Protein AF-A0A8J5I5X1-F1 (afdb_monomer)

Nearest PDB structures (foldseek):
  7xi6-assembly1_A  TM=5.130E-01  e=5.894E+00  Saccharolobus solfataricus
  8ieq-assembly1_A  TM=1.923E-01  e=4.967E+00  Homo sapiens
  6v92-assembly1_L  TM=2.227E-01  e=7.406E+00  Saccharomyces cerevisiae S288C

Foldseek 3Di:
DQWDDPDPQWIAGPPPRDIDHDDDDPCDVVVCCVVPPPCSVVVVVVCVVDPVPPPPPDDLLNVLLVVLLCVCVVVVHDLCLLVDPVSVVPDPGDRDDSVRSVVVVVVVVVVVVVVVVVVDDPDWAWDWDWDDDPNDIDIDIDTHDDPPPPDDDDDDDDDDPDNPPPVCPQLVLLVVVCVVCVVCVVVLVLLLVLLVLCQDPLNVVLQVVPDPDHQAHADSSGRCRSVVNVVSVVVVVVSDVVSDQVSCVVSVRHRDDD

Radius of gyration: 34.81 Å; Cα contacts (8 Å, |Δi|>4): 190; chains: 1; bounding box: 81×62×93 Å

Secondary structure (DSSP, 8-state):
--EEE-STTEEEETTT--EEE--S-TTHHHHHHHHH-TTHHHHHHHHHHS-TT------HHHHHHHHHHHHHHHTT--GGGGG-HHHHHH--S----HHHHHHHHHHHHHHHHHHHHTTS-SS-EEEEEEEEETTEEEEEEEEE--GGGGS--------------TTHHHHHHHHHHHHHTGGGHHHHHHHHHHHHHHTSHHHHHHHTTT-SPPP----TT-TTHHHHHHHHHHHHHHHHHHH-HHHHHHTT--PPP-

Structure (mmCIF, N/CA/C/O backbone):
data_AF-A0A8J5I5X1-F1
#
_entry.id   AF-A0A8J5I5X1-F1
#
loop_
_atom_site.group_PDB
_atom_site.id
_atom_site.type_symbol
_atom_site.label_atom_id
_atom_site.label_alt_id
_atom_site.label_comp_id
_atom_site.label_asym_id
_atom_site.label_entity_id
_atom_site.label_seq_id
_atom_site.pdbx_PDB_ins_code
_atom_site.Cartn_x
_atom_site.Cartn_y
_atom_site.Cartn_z
_atom_site.occupancy
_atom_site.B_iso_or_equiv
_atom_site.auth_seq_id
_atom_site.auth_comp_id
_atom_site.auth_asym_id
_atom_site.auth_atom_id
_atom_site.pdbx_PDB_model_num
ATOM 1 N N . MET A 1 1 ? -29.661 -3.336 43.670 1.00 58.28 1 MET A N 1
ATOM 2 C CA . MET A 1 1 ? -29.972 -1.963 43.206 1.00 58.28 1 MET A CA 1
ATOM 3 C C . MET A 1 1 ? -29.805 -1.023 44.390 1.00 58.28 1 MET A C 1
ATOM 5 O O . MET A 1 1 ? -30.273 -1.388 45.455 1.00 58.28 1 MET A O 1
ATOM 9 N N . LEU A 1 2 ? -29.123 0.118 44.221 1.00 71.19 2 LEU A N 1
ATOM 10 C CA . LEU A 1 2 ? -28.775 1.053 45.313 1.00 71.19 2 LEU A CA 1
ATOM 11 C C . LEU A 1 2 ? -29.918 2.009 45.715 1.00 71.19 2 LEU A C 1
ATOM 13 O O . LEU A 1 2 ? -29.834 2.690 46.735 1.00 71.19 2 LEU A O 1
ATOM 17 N N . PHE A 1 3 ? -30.985 2.062 44.916 1.00 74.06 3 PHE A N 1
ATOM 18 C CA . PHE A 1 3 ? -32.176 2.862 45.179 1.00 74.06 3 PHE A CA 1
ATOM 19 C C . PHE A 1 3 ? -33.440 2.041 44.955 1.00 74.06 3 PHE A C 1
ATOM 21 O O . PHE A 1 3 ? -33.499 1.212 44.045 1.00 74.06 3 PHE A O 1
ATOM 28 N N . THR A 1 4 ? -34.457 2.333 45.754 1.00 78.94 4 THR A N 1
ATOM 29 C CA . THR A 1 4 ? -35.829 1.852 45.593 1.00 78.94 4 THR A CA 1
ATOM 30 C C . THR A 1 4 ? -36.756 3.030 45.321 1.00 78.94 4 THR A C 1
ATOM 32 O O . THR A 1 4 ? -36.568 4.124 45.858 1.00 78.94 4 THR A O 1
ATOM 35 N N . ASP A 1 5 ? -37.738 2.822 44.445 1.00 78.69 5 ASP A N 1
ATOM 36 C CA . ASP A 1 5 ? -38.798 3.803 44.212 1.00 78.69 5 ASP A CA 1
ATOM 37 C C . ASP A 1 5 ? -39.776 3.759 45.392 1.00 78.69 5 ASP A C 1
ATOM 39 O O . ASP A 1 5 ? -40.365 2.717 45.681 1.00 78.69 5 ASP A O 1
ATOM 43 N N . ALA A 1 6 ? -39.906 4.885 46.091 1.00 76.56 6 ALA A N 1
ATOM 44 C CA . ALA A 1 6 ? -40.827 5.056 47.210 1.00 76.56 6 ALA A CA 1
ATOM 45 C C . ALA A 1 6 ? -42.176 5.658 46.763 1.00 76.56 6 ALA A C 1
ATOM 47 O O . ALA A 1 6 ? -43.042 5.920 47.598 1.00 76.56 6 ALA A O 1
ATOM 48 N N . GLY A 1 7 ? -42.367 5.875 45.456 1.00 74.50 7 GLY A N 1
ATOM 49 C CA . GLY A 1 7 ? -43.560 6.479 44.873 1.00 74.50 7 GLY A CA 1
ATOM 50 C C . GLY A 1 7 ? -43.502 8.009 44.829 1.00 74.50 7 GLY A C 1
ATOM 51 O O . GLY A 1 7 ? -42.643 8.654 45.429 1.00 74.50 7 GLY A O 1
ATOM 52 N N . ASN A 1 8 ? -44.423 8.621 44.075 1.00 76.31 8 ASN A N 1
ATOM 53 C CA . ASN A 1 8 ? -44.547 10.083 43.923 1.00 76.31 8 ASN A CA 1
ATOM 54 C C . ASN A 1 8 ? -43.261 10.798 43.451 1.00 76.31 8 ASN A C 1
ATOM 56 O O . ASN A 1 8 ? -43.039 11.973 43.754 1.00 76.31 8 ASN A O 1
ATOM 60 N N . GLY A 1 9 ? -42.406 10.093 42.700 1.00 72.94 9 GLY A N 1
ATOM 61 C CA . GLY A 1 9 ? -41.122 10.617 42.236 1.00 72.94 9 GLY A CA 1
ATOM 62 C C . GLY A 1 9 ? -40.089 10.774 43.354 1.00 72.94 9 GLY A C 1
ATOM 63 O O . GLY A 1 9 ? -39.226 11.642 43.248 1.00 72.94 9 GLY A O 1
ATOM 64 N N . ILE A 1 10 ? -40.180 9.988 44.428 1.00 77.00 10 ILE A N 1
ATOM 65 C CA . ILE A 1 10 ? -39.215 9.963 45.529 1.00 77.00 10 ILE A CA 1
ATOM 66 C C . ILE A 1 10 ? -38.442 8.644 45.479 1.00 77.00 10 ILE A C 1
ATOM 68 O O . ILE A 1 10 ? -39.033 7.571 45.438 1.00 77.00 10 ILE A O 1
ATOM 72 N N . TYR A 1 11 ? -37.115 8.725 45.521 1.00 79.12 11 TYR A N 1
ATOM 73 C CA . TYR A 1 11 ? -36.223 7.567 45.540 1.00 79.12 11 TYR A CA 1
ATOM 74 C C . TYR A 1 11 ? -35.522 7.461 46.889 1.00 79.12 11 TYR A C 1
ATOM 76 O O . TYR A 1 11 ? -34.953 8.444 47.365 1.00 79.12 11 TYR A O 1
ATOM 84 N N . SER A 1 12 ? -35.531 6.275 47.490 1.00 79.25 12 SER A N 1
ATOM 85 C CA . SER A 1 12 ? -34.838 5.983 48.748 1.00 79.25 12 SER A CA 1
ATOM 86 C C . SER A 1 12 ? -33.579 5.162 48.509 1.00 79.25 12 SER A C 1
ATOM 88 O O . SER A 1 12 ? -33.630 4.137 47.833 1.00 79.25 12 SER A O 1
ATOM 90 N N . CYS A 1 13 ? -32.448 5.598 49.067 1.00 81.25 13 CYS A N 1
ATOM 91 C CA . CYS A 1 13 ? -31.218 4.809 49.061 1.00 81.25 13 CYS A CA 1
ATOM 92 C C . CYS A 1 13 ? -31.402 3.559 49.934 1.00 81.25 13 CYS A C 1
ATOM 94 O O . CYS A 1 13 ? -31.803 3.671 51.092 1.00 81.25 13 CYS A O 1
ATOM 96 N N . THR A 1 14 ? -31.085 2.377 49.407 1.00 76.44 14 THR A N 1
ATOM 97 C CA . THR A 1 14 ? -31.249 1.101 50.128 1.00 76.44 14 THR A CA 1
ATOM 98 C C . THR A 1 14 ? -30.246 0.906 51.260 1.00 76.44 14 THR A C 1
ATOM 100 O O . THR A 1 14 ? -30.519 0.138 52.175 1.00 76.44 14 THR A O 1
ATOM 103 N N . THR A 1 15 ? -29.104 1.595 51.216 1.00 75.38 15 THR A N 1
ATOM 104 C CA . THR A 1 15 ? -28.035 1.458 52.221 1.00 75.38 15 THR A CA 1
ATOM 105 C C . THR A 1 15 ? -28.191 2.463 53.362 1.00 75.38 15 THR A C 1
ATOM 107 O O . THR A 1 15 ? -27.955 2.131 54.517 1.00 75.38 15 THR A O 1
ATOM 110 N N . PHE A 1 16 ? -28.622 3.690 53.050 1.00 77.06 16 PHE A N 1
ATOM 111 C CA . PHE A 1 16 ? -28.666 4.798 54.013 1.00 77.06 16 PHE A CA 1
ATOM 112 C C . PHE A 1 16 ? -30.075 5.336 54.291 1.00 77.06 16 PHE A C 1
ATOM 114 O O . PHE A 1 16 ? -30.227 6.262 55.083 1.00 77.06 16 PHE A O 1
ATOM 121 N N . GLY A 1 17 ? -31.107 4.835 53.604 1.00 72.44 17 GLY A N 1
ATOM 122 C CA . GLY A 1 17 ? -32.507 5.237 53.794 1.00 72.44 17 GLY A CA 1
ATOM 123 C C . GLY A 1 17 ? -32.844 6.676 53.382 1.00 72.44 17 GLY A C 1
ATOM 124 O O . GLY A 1 17 ? -34.001 7.085 53.470 1.00 72.44 17 GLY A O 1
ATOM 125 N N . LYS A 1 18 ? -31.863 7.465 52.921 1.00 77.25 18 LYS A N 1
ATOM 126 C CA . LYS A 1 18 ? -32.066 8.862 52.512 1.00 77.25 18 LYS A CA 1
ATOM 127 C C . LYS A 1 18 ? -32.968 8.942 51.284 1.00 77.25 18 LYS A C 1
ATOM 129 O O . LYS A 1 18 ? -32.746 8.239 50.298 1.00 77.25 18 LYS A O 1
ATOM 134 N N . GLN A 1 19 ? -33.959 9.826 51.357 1.00 79.19 19 GLN A N 1
ATOM 135 C CA . GLN A 1 19 ? -34.952 10.042 50.309 1.00 79.19 19 GLN A CA 1
ATOM 136 C C . GLN A 1 19 ? -34.613 11.266 49.456 1.00 79.19 19 GLN A C 1
ATOM 138 O O . GLN A 1 19 ? -34.247 12.321 49.972 1.00 79.19 19 GLN A O 1
ATOM 143 N N . TYR A 1 20 ? -34.784 11.132 48.144 1.00 75.88 20 TYR A N 1
ATOM 144 C CA . TYR A 1 20 ? -34.499 12.165 47.156 1.00 75.88 20 TYR A CA 1
ATOM 145 C C . TYR A 1 20 ? -35.701 12.363 46.240 1.00 75.88 20 TYR A C 1
ATOM 147 O O . TYR A 1 20 ? -36.200 11.411 45.646 1.00 75.88 20 TYR A O 1
ATOM 155 N N . LYS A 1 21 ? -36.157 13.610 46.095 1.00 73.75 21 LYS A N 1
ATOM 156 C CA . LYS A 1 21 ? -37.282 13.963 45.223 1.00 73.75 21 LYS A CA 1
ATOM 157 C C . LYS A 1 21 ? -36.798 14.244 43.798 1.00 73.75 21 LYS A C 1
ATOM 159 O O . LYS A 1 21 ? -35.809 14.948 43.593 1.00 73.75 21 LYS A O 1
ATOM 164 N N . LYS A 1 22 ? -37.523 13.737 42.805 1.00 65.69 22 LYS A N 1
ATOM 165 C CA . LYS A 1 22 ? -37.302 13.984 41.379 1.00 65.69 22 LYS A CA 1
ATOM 166 C C . LYS A 1 22 ? -37.705 15.427 41.056 1.00 65.69 22 LYS A C 1
ATOM 168 O O . LYS A 1 22 ? -38.889 15.736 40.959 1.00 65.69 22 LYS A O 1
ATOM 173 N N . GLY A 1 23 ? -36.718 16.316 40.920 1.00 53.84 23 GLY A N 1
ATOM 174 C CA . GLY A 1 23 ? -36.936 17.733 40.615 1.00 53.84 23 GLY A CA 1
ATOM 175 C C . GLY A 1 23 ? -35.734 18.406 39.939 1.00 53.84 23 GLY A C 1
ATOM 176 O O . GLY A 1 23 ? -34.678 18.526 40.547 1.00 53.84 23 GLY A O 1
ATOM 177 N N . ILE A 1 24 ? -35.940 18.813 38.678 1.00 45.03 24 ILE A N 1
ATOM 178 C CA . ILE A 1 24 ? -35.246 19.815 37.822 1.00 45.03 24 ILE A CA 1
ATOM 179 C C . ILE A 1 24 ? -33.699 19.790 37.739 1.00 45.03 24 ILE A C 1
ATOM 181 O O . ILE A 1 24 ? -33.094 20.681 37.154 1.00 45.03 24 ILE A O 1
ATOM 185 N N . GLY A 1 25 ? -33.021 18.757 38.231 1.00 51.97 25 GLY A N 1
ATOM 186 C CA . GLY A 1 25 ? -31.574 18.633 38.047 1.00 51.97 25 GLY A CA 1
ATOM 187 C C . GLY A 1 25 ? -31.082 17.200 38.169 1.00 51.97 25 GLY A C 1
ATOM 188 O O . GLY A 1 25 ? -31.390 16.509 39.136 1.00 51.97 25 GLY A O 1
ATOM 189 N N . TYR A 1 26 ? -30.275 16.765 37.201 1.00 47.09 26 TYR A N 1
ATOM 190 C CA . TYR A 1 26 ? -29.638 15.439 37.146 1.00 47.09 26 TYR A CA 1
ATOM 191 C C . TYR A 1 26 ? -28.592 15.192 38.257 1.00 47.09 26 TYR A C 1
ATOM 193 O O . TYR A 1 26 ? -27.920 14.166 38.259 1.00 47.09 26 TYR A O 1
ATOM 201 N N . THR A 1 27 ? -28.418 16.119 39.198 1.00 58.78 27 THR A N 1
ATOM 202 C CA . THR A 1 27 ? -27.238 16.207 40.067 1.00 58.78 27 THR A CA 1
ATOM 203 C C . THR A 1 27 ? -27.418 15.605 41.461 1.00 58.78 27 THR A C 1
ATOM 205 O O . THR A 1 27 ? -26.425 15.235 42.077 1.00 58.78 27 THR A O 1
ATOM 208 N N . ASN A 1 28 ? -28.641 15.438 41.971 1.00 69.25 28 ASN A N 1
ATOM 209 C CA . ASN A 1 28 ? -28.833 15.082 43.387 1.00 69.25 28 ASN A CA 1
ATOM 210 C C . ASN A 1 28 ? -28.561 13.600 43.707 1.00 69.25 28 ASN A C 1
ATOM 212 O O . ASN A 1 28 ? -27.936 13.304 44.724 1.00 69.25 28 ASN A O 1
ATOM 216 N N . LEU A 1 29 ? -28.982 12.670 42.841 1.00 69.94 29 LEU A N 1
ATOM 217 C CA . LEU A 1 29 ? -28.762 11.231 43.055 1.00 69.94 29 LEU A CA 1
ATOM 218 C C . LEU A 1 29 ? -27.305 10.811 42.780 1.00 69.94 29 LEU A C 1
ATOM 220 O O . LEU A 1 29 ? -26.709 10.188 43.658 1.00 69.94 29 LEU A O 1
ATOM 224 N N . PRO A 1 30 ? -26.683 11.173 41.636 1.00 72.75 30 PRO A N 1
ATOM 225 C CA . PRO A 1 30 ? -25.294 10.794 41.368 1.00 72.75 30 PRO A CA 1
ATOM 226 C C . PRO A 1 30 ? -24.309 11.397 42.373 1.00 72.75 30 PRO A C 1
ATOM 228 O O . PRO A 1 30 ? -23.340 10.749 42.755 1.00 72.75 30 PRO A O 1
ATOM 231 N N . ASN A 1 31 ? -24.567 12.619 42.853 1.00 74.81 31 ASN A N 1
ATOM 232 C CA . ASN A 1 31 ? -23.704 13.247 43.849 1.00 74.81 31 ASN A CA 1
ATOM 233 C C . ASN A 1 31 ? -23.818 12.568 45.225 1.00 74.81 31 ASN A C 1
ATOM 235 O O . ASN A 1 31 ? -22.813 12.432 45.916 1.00 74.81 31 ASN A O 1
ATOM 239 N N . HIS A 1 32 ? -25.005 12.079 45.610 1.00 79.69 32 HIS A N 1
ATOM 240 C CA . HIS A 1 32 ? -25.141 11.230 46.797 1.00 79.69 32 HIS A CA 1
ATOM 241 C C . HIS A 1 32 ? -24.326 9.943 46.661 1.00 79.69 32 HIS A C 1
ATOM 243 O O . HIS A 1 32 ? -23.587 9.608 47.585 1.00 79.69 32 HIS A O 1
ATOM 249 N N . LEU A 1 33 ? -24.437 9.265 45.515 1.00 75.38 33 LEU A N 1
ATOM 250 C CA . LEU A 1 33 ? -23.728 8.014 45.253 1.00 75.38 33 LEU A CA 1
ATOM 251 C C . LEU A 1 33 ? -22.213 8.198 45.375 1.00 75.38 33 LEU A C 1
ATOM 253 O O . LEU A 1 33 ? -21.587 7.534 46.191 1.00 75.38 33 LEU A O 1
ATOM 257 N N . ARG A 1 34 ? -21.657 9.201 44.692 1.00 73.44 34 ARG A N 1
ATOM 258 C CA . ARG A 1 34 ? -20.223 9.515 44.734 1.00 73.44 34 ARG A CA 1
ATOM 259 C C . ARG A 1 34 ? -19.696 9.862 46.132 1.00 73.44 34 ARG A C 1
ATOM 261 O O . ARG A 1 34 ? -18.541 9.597 46.429 1.00 73.44 34 ARG A O 1
ATOM 268 N N . CYS A 1 35 ? -20.509 10.493 46.978 1.00 76.88 35 CYS A N 1
ATOM 269 C CA . CYS A 1 35 ? -20.071 10.922 48.309 1.00 76.88 35 CYS A CA 1
ATOM 270 C C . CYS A 1 35 ? -20.295 9.883 49.416 1.00 76.88 35 CYS A C 1
ATOM 272 O O . CYS A 1 35 ? -19.726 10.046 50.488 1.00 76.88 35 CYS A O 1
ATOM 274 N N . ASN A 1 36 ? -21.171 8.892 49.219 1.00 75.31 36 ASN A N 1
ATOM 275 C CA . ASN A 1 36 ? -21.595 7.983 50.298 1.00 75.31 36 ASN A CA 1
ATOM 276 C C . ASN A 1 36 ? -21.363 6.497 49.977 1.00 75.31 36 ASN A C 1
ATOM 278 O O . ASN A 1 36 ? -21.490 5.675 50.877 1.00 75.31 36 ASN A O 1
ATOM 282 N N . HIS A 1 37 ? -21.036 6.147 48.732 1.00 75.06 37 HIS A N 1
ATOM 283 C CA . HIS A 1 37 ? -20.741 4.778 48.312 1.00 75.06 37 HIS A CA 1
ATOM 284 C C . HIS A 1 37 ? -19.320 4.728 47.743 1.00 75.06 37 HIS A C 1
ATOM 286 O O . HIS A 1 37 ? -19.090 5.156 46.612 1.00 75.06 37 HIS A O 1
ATOM 292 N N . GLU A 1 38 ? -18.365 4.241 48.538 1.00 71.56 38 GLU A N 1
ATOM 293 C CA . GLU A 1 38 ? -16.952 4.127 48.132 1.00 71.56 38 GLU A CA 1
ATOM 294 C C . GLU A 1 38 ? -16.771 3.207 46.914 1.00 71.56 38 GLU A C 1
ATOM 296 O O . GLU A 1 38 ? -15.917 3.451 46.068 1.00 71.56 38 GLU A O 1
ATOM 301 N N . ASP A 1 39 ? -17.633 2.200 46.781 1.00 72.62 39 ASP A N 1
ATOM 302 C CA . ASP A 1 39 ? -17.648 1.195 45.719 1.00 72.62 39 ASP A CA 1
ATOM 303 C C . ASP A 1 39 ? -18.447 1.619 44.473 1.00 72.62 39 ASP A C 1
ATOM 305 O O . ASP A 1 39 ? -18.539 0.864 43.505 1.00 72.62 39 ASP A O 1
ATOM 309 N N . TYR A 1 40 ? -19.034 2.821 44.453 1.00 70.25 40 TYR A N 1
ATOM 310 C CA . TYR A 1 40 ? -19.920 3.250 43.366 1.00 70.25 40 TYR A CA 1
ATOM 311 C C . TYR A 1 40 ? -19.216 3.366 42.011 1.00 70.25 40 TYR A C 1
ATOM 313 O O . TYR A 1 40 ? -19.765 2.920 41.005 1.00 70.25 40 TYR A O 1
ATOM 321 N N . GLU A 1 41 ? -18.015 3.944 41.972 1.00 67.38 41 GLU A N 1
ATOM 322 C CA . GLU A 1 41 ? -17.253 4.095 40.724 1.00 67.38 41 GLU A CA 1
ATOM 323 C C . GLU A 1 41 ? -16.835 2.720 40.170 1.00 67.38 41 GLU A C 1
ATOM 325 O O . GLU A 1 41 ? -16.976 2.464 38.974 1.00 67.38 41 GLU A O 1
ATOM 330 N N . GLU A 1 42 ? -16.420 1.790 41.040 1.00 70.00 42 GLU A N 1
ATOM 331 C CA . GLU A 1 42 ? -16.087 0.412 40.652 1.00 70.00 42 GLU A CA 1
ATOM 332 C C . GLU A 1 42 ? -17.320 -0.372 40.191 1.00 70.00 42 GLU A C 1
ATOM 334 O O . GLU A 1 42 ? -17.266 -1.063 39.174 1.00 70.00 42 GLU A O 1
ATOM 339 N N . ALA A 1 43 ? -18.458 -0.231 40.876 1.00 65.44 43 ALA A N 1
ATOM 340 C CA . ALA A 1 43 ? -19.719 -0.853 40.483 1.00 65.44 43 ALA A CA 1
ATOM 341 C C . ALA A 1 43 ? -20.267 -0.270 39.169 1.00 65.44 43 ALA A C 1
ATOM 343 O O . ALA A 1 43 ? -20.834 -1.003 38.357 1.00 65.44 43 ALA A O 1
ATOM 344 N N . GLN A 1 44 ? -20.082 1.032 38.926 1.00 66.88 44 GLN A N 1
ATOM 345 C CA . GLN A 1 44 ? -20.451 1.684 37.671 1.00 66.88 44 GLN A CA 1
ATOM 346 C C . GLN A 1 44 ? -19.558 1.212 36.516 1.00 66.88 44 GLN A C 1
ATOM 348 O O . GLN A 1 44 ? -20.063 0.944 35.424 1.00 66.88 44 GLN A O 1
ATOM 353 N N . GLU A 1 45 ? -18.254 1.071 36.744 1.00 65.06 45 G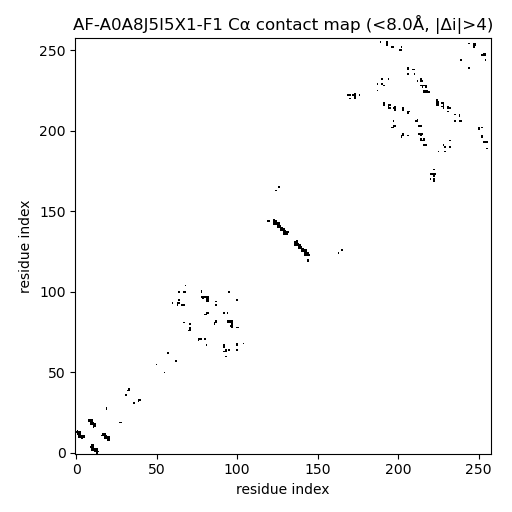LU A N 1
ATOM 354 C CA . GLU A 1 45 ? -17.309 0.521 35.769 1.00 65.06 45 GLU A CA 1
ATOM 355 C C . GLU A 1 45 ? -17.587 -0.970 35.501 1.00 65.06 45 GLU A C 1
ATOM 357 O O . GLU A 1 45 ? -17.627 -1.403 34.349 1.00 65.06 45 GLU A O 1
ATOM 362 N N . ALA A 1 46 ? -17.892 -1.756 36.535 1.00 65.38 46 ALA A N 1
ATOM 363 C CA . ALA A 1 46 ? -18.306 -3.151 36.402 1.00 65.38 46 ALA A CA 1
ATOM 364 C C . ALA A 1 46 ? -19.633 -3.289 35.637 1.00 65.38 46 ALA A C 1
ATOM 366 O O . ALA A 1 46 ? -19.751 -4.157 34.776 1.00 65.38 46 ALA A O 1
ATOM 367 N N . ALA A 1 47 ? -20.603 -2.400 35.868 1.00 61.25 47 ALA A N 1
ATOM 368 C CA . ALA A 1 47 ? -21.858 -2.357 35.117 1.00 61.25 47 ALA A CA 1
ATOM 369 C C . ALA A 1 47 ? -21.672 -1.903 33.658 1.00 61.25 47 ALA A C 1
ATOM 371 O O . ALA A 1 47 ? -22.422 -2.331 32.787 1.00 61.25 47 ALA A O 1
ATOM 372 N N . ARG A 1 48 ? -20.659 -1.078 33.352 1.00 60.00 48 ARG A N 1
ATOM 373 C CA . ARG A 1 48 ? -20.259 -0.800 31.957 1.00 60.00 48 ARG A CA 1
ATOM 374 C C . ARG A 1 48 ? -19.645 -2.026 31.282 1.00 60.00 48 ARG A C 1
ATOM 376 O O . ARG A 1 48 ? -19.771 -2.168 30.069 1.00 60.00 48 ARG A O 1
ATOM 383 N N . ARG A 1 49 ? -18.961 -2.886 32.045 1.00 58.88 49 ARG A N 1
ATOM 384 C CA . ARG A 1 49 ? -18.357 -4.130 31.539 1.00 58.88 49 ARG A CA 1
ATOM 385 C C . ARG A 1 49 ? -19.368 -5.265 31.386 1.00 58.88 49 ARG A C 1
ATOM 387 O O . ARG A 1 49 ? -19.235 -6.065 30.465 1.00 58.88 49 ARG A O 1
ATOM 394 N N . VAL A 1 50 ? -20.359 -5.335 32.270 1.00 58.72 50 VAL A N 1
ATOM 395 C CA . VAL A 1 50 ? -21.444 -6.320 32.235 1.00 58.72 50 VAL A CA 1
ATOM 396 C C . VAL A 1 50 ? -22.655 -5.667 31.587 1.00 58.72 50 VAL A C 1
ATOM 398 O O . VAL A 1 50 ? -23.528 -5.142 32.267 1.00 58.72 50 VAL A O 1
ATOM 401 N N . ASP A 1 51 ? -22.686 -5.677 30.259 1.00 57.66 51 ASP A N 1
ATOM 402 C CA . ASP A 1 51 ? -23.823 -5.194 29.483 1.00 57.66 51 ASP A CA 1
ATOM 403 C C . ASP A 1 51 ? -24.947 -6.252 29.463 1.00 57.66 51 ASP A C 1
ATOM 405 O O . ASP A 1 51 ? -24.811 -7.271 28.777 1.00 57.66 51 ASP A O 1
ATOM 409 N N . PRO A 1 52 ? -26.070 -6.053 30.182 1.00 54.41 52 PRO A N 1
ATOM 410 C CA . PRO A 1 52 ? -27.154 -7.032 30.247 1.00 54.41 52 PRO A CA 1
ATOM 411 C C . PRO A 1 52 ? -27.957 -7.116 28.941 1.00 54.41 52 PRO A C 1
ATOM 413 O O . PRO A 1 52 ? -28.743 -8.044 28.768 1.00 54.41 52 PRO A O 1
ATOM 416 N N . LEU A 1 53 ? -27.793 -6.139 28.039 1.00 62.84 53 LEU A N 1
ATOM 417 C CA . LEU A 1 53 ? -28.520 -6.038 26.773 1.00 62.84 53 LEU A CA 1
ATOM 418 C C . LEU A 1 53 ? -27.666 -6.447 25.563 1.00 62.84 53 LEU A C 1
ATOM 420 O O . LEU A 1 53 ? -28.193 -6.517 24.453 1.00 62.84 53 LEU A O 1
ATOM 424 N N . ASN A 1 54 ? -26.371 -6.727 25.758 1.00 55.78 54 ASN A N 1
ATOM 425 C CA . ASN A 1 54 ? -25.406 -6.995 24.684 1.00 55.78 54 ASN A CA 1
ATOM 426 C C . ASN A 1 54 ? -25.380 -5.887 23.599 1.00 55.78 54 ASN A C 1
ATOM 428 O O . ASN A 1 54 ? -25.094 -6.139 22.425 1.00 55.78 54 ASN A O 1
ATOM 432 N N . ILE A 1 55 ? -25.696 -4.647 23.980 1.00 59.41 55 ILE A N 1
ATOM 433 C CA . ILE A 1 55 ? -25.593 -3.448 23.151 1.00 59.41 55 ILE A CA 1
ATOM 434 C C . ILE A 1 55 ? -24.204 -2.836 23.357 1.00 59.41 55 ILE A C 1
ATOM 436 O O . ILE A 1 55 ? -23.996 -1.934 24.169 1.00 59.41 55 ILE A O 1
ATOM 440 N N . ARG A 1 56 ? -23.242 -3.263 22.532 1.00 59.59 56 ARG A N 1
ATOM 441 C CA . ARG A 1 56 ? -21.925 -2.613 22.451 1.00 59.59 56 ARG A CA 1
ATOM 442 C C . ARG A 1 56 ? -22.070 -1.155 22.007 1.00 59.59 56 ARG A C 1
ATOM 444 O O . ARG A 1 56 ? -22.052 -0.848 20.814 1.00 59.59 56 ARG A O 1
ATOM 451 N N . LEU A 1 57 ? -22.187 -0.241 22.965 1.00 68.00 57 LEU A N 1
ATOM 452 C CA . LEU A 1 57 ? -22.233 1.188 22.693 1.00 68.00 57 LEU A CA 1
ATOM 453 C C . LEU A 1 57 ? -20.820 1.679 22.345 1.00 68.00 57 LEU A C 1
ATOM 455 O O . LEU A 1 57 ? -20.004 1.982 23.214 1.00 68.00 57 LEU A O 1
ATOM 459 N N . VAL A 1 58 ? -20.507 1.729 21.051 1.00 78.38 58 VAL A N 1
ATOM 460 C CA . VAL A 1 58 ? -19.214 2.227 20.563 1.00 78.38 58 VAL A CA 1
ATOM 461 C C . VAL A 1 58 ? -19.181 3.753 20.657 1.00 78.38 58 VAL A C 1
ATOM 463 O O . VAL A 1 58 ? -20.086 4.434 20.169 1.00 78.38 58 VAL A O 1
ATOM 466 N N . SER A 1 59 ? -18.125 4.301 21.267 1.00 85.56 59 SER A N 1
ATOM 467 C CA . SER A 1 59 ? -17.957 5.752 21.395 1.00 85.56 59 SER A CA 1
ATOM 468 C C . SER A 1 59 ? -17.852 6.432 20.023 1.00 85.56 59 SER A C 1
ATOM 470 O O . SER A 1 59 ? -17.316 5.854 19.073 1.00 85.56 59 SER A O 1
ATOM 472 N N . GLN A 1 60 ? -18.305 7.688 19.916 1.00 86.12 60 GLN A N 1
ATOM 473 C CA . GLN A 1 60 ? -18.182 8.446 18.664 1.00 86.12 60 GLN A CA 1
ATOM 474 C C . GLN A 1 60 ? -16.722 8.563 18.211 1.00 86.12 60 GLN A C 1
ATOM 476 O O . GLN A 1 60 ? -16.422 8.361 17.041 1.00 86.12 60 GLN A O 1
ATOM 481 N N . ARG A 1 61 ? -15.802 8.778 19.158 1.00 87.50 61 ARG A N 1
ATOM 482 C CA . ARG A 1 61 ? -14.363 8.842 18.890 1.00 87.50 61 ARG A CA 1
ATOM 483 C C . ARG A 1 61 ? -13.828 7.551 18.267 1.00 87.50 61 ARG A C 1
ATOM 485 O O . ARG A 1 61 ? -13.024 7.607 17.345 1.00 87.50 61 ARG A O 1
ATOM 492 N N . THR A 1 62 ? -14.274 6.394 18.754 1.00 88.81 62 THR A N 1
ATOM 493 C CA . THR A 1 62 ? -13.873 5.089 18.207 1.00 88.81 62 THR A CA 1
ATOM 494 C C . THR A 1 62 ? -14.402 4.898 16.786 1.00 88.81 62 THR A C 1
ATOM 496 O O . THR A 1 62 ? -13.673 4.402 15.932 1.00 88.81 62 THR A O 1
ATOM 499 N N . ARG A 1 63 ? -15.643 5.327 16.512 1.00 91.06 63 ARG A N 1
ATOM 500 C CA . ARG A 1 63 ? -16.224 5.283 15.161 1.00 91.06 63 ARG A CA 1
ATOM 501 C C . ARG A 1 63 ? -15.465 6.174 14.185 1.00 91.06 63 ARG A C 1
ATOM 503 O O . ARG A 1 63 ? -15.121 5.718 13.101 1.00 91.06 63 ARG A O 1
ATOM 510 N N . ASP A 1 64 ? -15.170 7.409 14.576 1.00 93.94 64 ASP A N 1
ATOM 511 C CA . ASP A 1 64 ? -14.454 8.349 13.711 1.00 93.94 64 ASP A CA 1
ATOM 512 C C . ASP A 1 64 ? -13.041 7.856 13.395 1.00 93.94 64 ASP A C 1
ATOM 514 O O . ASP A 1 64 ? -12.593 7.928 12.255 1.00 93.94 64 ASP A O 1
ATOM 518 N N . LEU A 1 65 ? -12.352 7.306 14.395 1.00 93.88 65 LEU A N 1
ATOM 519 C CA . LEU A 1 65 ? -11.032 6.717 14.220 1.00 93.88 65 LEU A CA 1
ATOM 520 C C . LEU A 1 65 ? -11.059 5.516 13.265 1.00 93.88 65 LEU A C 1
ATOM 522 O O . LEU A 1 65 ? -10.190 5.405 12.405 1.00 93.88 65 LEU A O 1
ATOM 526 N N . TYR A 1 66 ? -12.051 4.631 13.400 1.00 93.19 66 TYR A N 1
ATOM 527 C CA . TYR A 1 66 ? -12.228 3.516 12.471 1.00 93.19 66 TYR A CA 1
ATOM 528 C C . TYR A 1 66 ? -12.454 4.018 11.042 1.00 93.19 66 TYR A C 1
ATOM 530 O O . TYR A 1 66 ? -11.789 3.544 10.129 1.00 93.19 66 TYR A O 1
ATOM 538 N N . ARG A 1 67 ? -13.311 5.030 10.856 1.00 94.81 67 ARG A N 1
ATOM 539 C CA . ARG A 1 67 ? -13.544 5.656 9.544 1.00 94.81 67 ARG A CA 1
ATOM 540 C C . ARG A 1 67 ? -12.277 6.293 8.974 1.00 94.81 67 ARG A C 1
ATOM 542 O O . ARG A 1 67 ? -12.037 6.183 7.778 1.00 94.81 67 ARG A O 1
ATOM 549 N N . TRP A 1 68 ? -11.448 6.925 9.809 1.00 96.06 68 TRP A N 1
ATOM 550 C CA . TRP A 1 68 ? -10.143 7.429 9.374 1.00 96.06 68 TRP A CA 1
ATOM 551 C C . TRP A 1 68 ? -9.219 6.306 8.900 1.00 96.06 68 TRP A C 1
ATOM 553 O O . TRP A 1 68 ? -8.604 6.440 7.845 1.00 96.06 68 TRP A O 1
ATOM 563 N N . LEU A 1 69 ? -9.121 5.213 9.663 1.00 94.62 69 LEU A N 1
ATOM 564 C CA . LEU A 1 69 ? -8.299 4.056 9.300 1.00 94.62 69 LEU A CA 1
ATOM 565 C C . LEU A 1 69 ? -8.790 3.411 8.004 1.00 94.62 69 LEU A C 1
ATOM 567 O O . LEU A 1 69 ? -7.994 3.205 7.095 1.00 94.62 69 LEU A O 1
ATOM 571 N N . GLU A 1 70 ? -10.090 3.140 7.905 1.00 93.62 70 GLU A N 1
ATOM 572 C CA . GLU A 1 70 ? -10.726 2.581 6.712 1.00 93.62 70 GLU A CA 1
ATOM 573 C C . GLU A 1 70 ? -10.426 3.443 5.486 1.00 93.62 70 GLU A C 1
ATOM 575 O O . GLU A 1 70 ? -9.907 2.937 4.496 1.00 93.62 70 GLU A O 1
ATOM 580 N N . TRP A 1 71 ? -10.647 4.756 5.578 1.00 94.50 71 TRP A N 1
ATOM 581 C CA . TRP A 1 71 ? -10.411 5.662 4.461 1.00 94.50 71 TRP A CA 1
ATOM 582 C C . TRP A 1 71 ? -8.942 5.668 4.023 1.00 94.50 71 TRP A C 1
ATOM 584 O O . TRP A 1 71 ? -8.636 5.469 2.848 1.00 94.50 71 TRP A O 1
ATOM 594 N N . VAL A 1 72 ? -8.012 5.846 4.964 1.00 93.75 72 VAL A N 1
ATOM 595 C CA . VAL A 1 72 ? -6.582 5.924 4.640 1.00 93.75 72 VAL A CA 1
ATOM 596 C C . VAL A 1 72 ? -6.064 4.608 4.050 1.00 93.75 72 VAL A C 1
ATOM 598 O O . VAL A 1 72 ? -5.292 4.637 3.090 1.00 93.75 72 VAL A O 1
ATOM 601 N N . ILE A 1 73 ? -6.500 3.461 4.579 1.00 89.31 73 ILE A N 1
ATOM 602 C CA . ILE A 1 73 ? -6.039 2.137 4.141 1.00 89.31 73 ILE A CA 1
ATOM 603 C C . ILE A 1 73 ? -6.665 1.748 2.798 1.00 89.31 73 ILE A C 1
ATOM 605 O O . ILE A 1 73 ? -5.938 1.372 1.877 1.00 89.31 73 ILE A O 1
ATOM 609 N N . CYS A 1 74 ? -7.992 1.839 2.666 1.00 89.69 74 CYS A N 1
ATOM 610 C CA . CYS A 1 74 ? -8.707 1.388 1.471 1.00 89.69 74 CYS A CA 1
ATOM 611 C C . CYS A 1 74 ? -8.370 2.239 0.239 1.00 89.69 74 CYS A C 1
ATOM 613 O O . CYS A 1 74 ? -8.176 1.681 -0.843 1.00 89.69 74 CYS A O 1
ATOM 615 N N . ASP A 1 75 ? -8.189 3.553 0.412 1.00 90.75 75 ASP A N 1
ATOM 616 C CA . ASP A 1 75 ? -7.809 4.457 -0.683 1.00 90.75 75 ASP A CA 1
ATOM 617 C C . ASP A 1 75 ? -6.286 4.595 -0.856 1.00 90.75 75 ASP A C 1
ATOM 619 O O . ASP A 1 75 ? -5.822 5.302 -1.755 1.00 90.75 75 ASP A O 1
ATOM 623 N N . ARG A 1 76 ? -5.483 3.901 -0.033 1.00 90.56 76 ARG A N 1
ATOM 624 C CA . ARG A 1 76 ? -4.007 3.926 -0.070 1.00 90.56 76 ARG A CA 1
ATOM 625 C C . ARG A 1 76 ? -3.437 5.346 0.024 1.00 90.56 76 ARG A C 1
ATOM 627 O O . ARG A 1 76 ? -2.551 5.737 -0.741 1.00 90.56 76 ARG A O 1
ATOM 634 N N . LEU A 1 77 ? -3.956 6.132 0.961 1.00 92.12 77 LEU A N 1
ATOM 635 C CA . LEU A 1 77 ? -3.538 7.515 1.174 1.00 92.12 77 LEU A CA 1
ATOM 636 C C . LEU A 1 77 ? -2.333 7.590 2.131 1.00 92.12 77 LEU A C 1
ATOM 638 O O . LEU A 1 77 ? -2.163 6.722 2.986 1.00 92.12 77 LEU A O 1
ATOM 642 N N . PRO A 1 78 ? -1.486 8.635 2.039 1.00 92.94 78 PRO A N 1
ATOM 643 C CA . PRO A 1 78 ? -0.439 8.871 3.034 1.00 92.94 78 PRO A CA 1
ATOM 644 C C . PRO A 1 78 ? -1.043 9.085 4.426 1.00 92.94 78 PRO A C 1
ATOM 646 O O . PRO A 1 78 ? -2.045 9.786 4.530 1.00 92.94 78 PRO A O 1
ATOM 649 N N . PHE A 1 79 ? -0.416 8.597 5.501 1.00 92.56 79 PHE A N 1
ATOM 650 C CA . PHE A 1 79 ? -0.944 8.795 6.862 1.00 92.56 79 PHE A CA 1
ATOM 651 C C . PHE A 1 79 ? -1.080 10.279 7.242 1.00 92.56 79 PHE A C 1
ATOM 653 O O . PHE A 1 79 ? -2.099 10.670 7.808 1.00 92.56 79 PHE A O 1
ATOM 660 N N . ALA A 1 80 ? -0.154 11.130 6.783 1.00 93.31 80 ALA A N 1
ATOM 661 C CA . ALA A 1 80 ? -0.232 12.591 6.887 1.00 93.31 80 ALA A CA 1
ATOM 662 C C . ALA A 1 80 ? -1.519 13.210 6.297 1.00 93.31 80 ALA A C 1
ATOM 664 O O . ALA A 1 80 ? -1.816 14.384 6.529 1.00 93.31 80 ALA A O 1
ATOM 665 N N . PHE A 1 81 ? -2.295 12.462 5.501 1.00 94.81 81 PHE A N 1
ATOM 666 C CA . PHE A 1 81 ? -3.570 12.905 4.935 1.00 94.81 81 PHE A CA 1
ATOM 667 C C . PHE A 1 81 ? -4.541 13.406 6.004 1.00 94.81 81 PHE A C 1
ATOM 669 O O . PHE A 1 81 ? -5.165 14.448 5.794 1.00 94.81 81 PHE A O 1
ATOM 676 N N . VAL A 1 82 ? -4.617 12.726 7.153 1.00 94.62 82 VAL A N 1
ATOM 677 C CA . VAL A 1 82 ? -5.539 13.087 8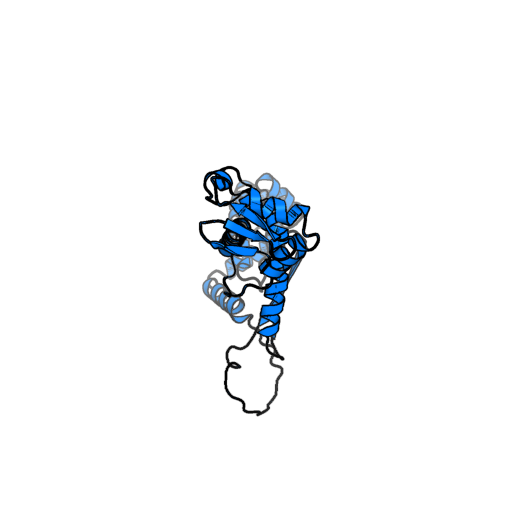.247 1.00 94.62 82 VAL A CA 1
ATOM 678 C C . VAL A 1 82 ? -5.218 14.449 8.860 1.00 94.62 82 VAL A C 1
ATOM 680 O O . VAL A 1 82 ? -6.076 15.085 9.474 1.00 94.62 82 VAL A O 1
ATOM 683 N N . GLU A 1 83 ? -3.988 14.932 8.666 1.00 95.75 83 GLU A N 1
ATOM 684 C CA . GLU A 1 83 ? -3.540 16.206 9.208 1.00 95.75 83 GLU A CA 1
ATOM 685 C C . GLU A 1 83 ? -3.673 17.380 8.244 1.00 95.75 83 GLU A C 1
ATOM 687 O O . GLU A 1 83 ? -3.633 18.536 8.677 1.00 95.75 83 GLU A O 1
ATOM 692 N N . ARG A 1 84 ? -3.875 17.110 6.950 1.00 95.56 84 ARG A N 1
ATOM 693 C CA . ARG A 1 84 ? -3.939 18.149 5.920 1.00 95.56 84 ARG A CA 1
ATOM 694 C C . ARG A 1 84 ? -5.083 19.118 6.197 1.00 95.56 84 ARG A C 1
ATOM 696 O O . ARG A 1 84 ? -6.226 18.718 6.407 1.00 95.56 84 ARG A O 1
ATOM 703 N N . ARG A 1 85 ? -4.791 20.419 6.090 1.00 95.50 85 ARG A N 1
ATOM 704 C CA . ARG A 1 85 ? -5.750 21.505 6.360 1.00 95.50 85 ARG A CA 1
ATOM 705 C C . ARG A 1 85 ? -7.078 21.330 5.619 1.00 95.50 85 ARG A C 1
ATOM 707 O O . ARG A 1 85 ? -8.130 21.407 6.237 1.00 95.50 85 ARG A O 1
ATOM 714 N N . LEU A 1 86 ? -7.032 21.104 4.304 1.00 95.38 86 LEU A N 1
ATOM 715 C CA . LEU A 1 86 ? -8.250 20.934 3.505 1.00 95.38 86 LEU A CA 1
ATOM 716 C C . LEU A 1 86 ? -8.999 19.653 3.874 1.00 95.38 86 LEU A C 1
ATOM 718 O O . LEU A 1 86 ? -10.220 19.670 3.920 1.00 95.38 86 LEU A O 1
ATOM 722 N N . THR A 1 87 ? -8.292 18.572 4.194 1.00 93.81 87 THR A N 1
ATOM 723 C CA . THR A 1 87 ? -8.922 17.331 4.648 1.00 93.81 87 THR A CA 1
ATOM 724 C C . THR A 1 87 ? -9.683 17.557 5.952 1.00 93.81 87 THR A C 1
ATOM 726 O O . THR A 1 87 ? -10.859 17.230 6.025 1.00 93.81 87 THR A O 1
ATOM 729 N N . ARG A 1 88 ? -9.068 18.212 6.946 1.00 93.75 88 ARG A N 1
ATOM 730 C CA . ARG A 1 88 ? -9.728 18.535 8.224 1.00 93.75 88 ARG A CA 1
ATOM 731 C C . ARG A 1 88 ? -10.943 19.454 8.065 1.00 93.75 88 ARG A C 1
ATOM 733 O O . ARG A 1 88 ? -11.884 19.332 8.833 1.00 93.75 88 ARG A O 1
ATOM 740 N N . LEU A 1 89 ? -10.912 20.380 7.103 1.00 92.88 89 LEU A N 1
ATOM 741 C CA . LEU A 1 89 ? -12.030 21.297 6.847 1.00 92.88 89 LEU A CA 1
ATOM 742 C C . LEU A 1 89 ? -13.222 20.618 6.168 1.00 92.88 89 LEU A C 1
ATOM 744 O O . LEU A 1 89 ? -14.348 21.056 6.363 1.00 92.88 89 LEU A O 1
ATOM 748 N N . ASN A 1 90 ? -12.966 19.594 5.355 1.00 93.06 90 ASN A N 1
ATOM 749 C CA . ASN A 1 90 ? -14.005 18.920 4.578 1.00 93.06 90 ASN A CA 1
ATOM 750 C C . ASN A 1 90 ? -14.468 17.596 5.206 1.00 93.06 90 ASN A C 1
ATOM 752 O O . ASN A 1 90 ? -15.514 17.081 4.828 1.00 93.06 90 ASN A O 1
ATOM 756 N N . ALA A 1 91 ? -13.701 17.017 6.132 1.00 90.62 91 ALA A N 1
ATOM 757 C CA . ALA A 1 91 ? -14.063 15.766 6.782 1.00 90.62 91 ALA A CA 1
ATOM 758 C C . ALA A 1 91 ? -15.034 16.004 7.945 1.00 90.62 91 ALA A C 1
ATOM 760 O O . ALA A 1 91 ? -14.725 16.723 8.892 1.00 90.62 91 ALA A O 1
ATOM 761 N N . GLU A 1 92 ? -16.165 15.301 7.936 1.00 91.81 92 GLU A N 1
ATOM 762 C CA . GLU A 1 92 ? -17.112 15.229 9.061 1.00 91.81 92 GLU A CA 1
ATOM 763 C C . GLU A 1 92 ? -16.629 14.270 10.172 1.00 91.81 92 GLU A C 1
ATOM 765 O O . GLU A 1 92 ? -17.404 13.517 10.760 1.00 91.81 92 GLU A O 1
ATOM 770 N N . LEU A 1 93 ? -15.320 14.231 10.421 1.00 92.81 93 LEU A N 1
ATOM 771 C CA . LEU A 1 93 ? -14.674 13.335 11.377 1.00 92.81 93 LEU A CA 1
ATOM 772 C C . LEU A 1 93 ? -13.916 14.149 12.418 1.00 92.81 93 LEU A C 1
ATOM 774 O O . LEU A 1 93 ? -13.325 15.183 12.098 1.00 92.81 93 LEU A O 1
ATOM 778 N N . SER A 1 94 ? -13.874 13.662 13.660 1.00 91.50 94 SER A N 1
ATOM 779 C CA . SER A 1 94 ? -13.032 14.287 14.681 1.00 91.50 94 SER A CA 1
ATOM 780 C C . SER A 1 94 ? -11.567 14.351 14.248 1.00 91.50 94 SER A C 1
ATOM 782 O O . SER A 1 94 ? -11.048 13.501 13.519 1.00 91.50 94 SER A O 1
ATOM 784 N N . THR A 1 95 ? -10.890 15.407 14.688 1.00 93.00 95 THR A N 1
ATOM 785 C CA . THR A 1 95 ? -9.493 15.655 14.356 1.00 93.00 95 THR A CA 1
ATOM 786 C C . THR A 1 95 ? -8.594 14.583 14.967 1.00 93.00 95 THR A C 1
ATOM 788 O O . THR A 1 95 ? -8.626 14.316 16.167 1.00 93.00 95 THR A O 1
ATOM 791 N N . VAL A 1 96 ? -7.754 13.982 14.127 1.00 94.31 96 VAL A N 1
ATOM 792 C CA . VAL A 1 96 ? -6.775 12.960 14.520 1.00 94.31 96 VAL A CA 1
ATOM 793 C C . VAL A 1 96 ? -5.380 13.410 14.071 1.00 94.31 96 VAL A C 1
ATOM 795 O O . VAL A 1 96 ? -5.262 14.232 13.156 1.00 94.31 96 VAL A O 1
ATOM 798 N N . SER A 1 97 ? -4.337 12.962 14.773 1.00 95.38 97 SER A N 1
ATOM 799 C CA . SER A 1 97 ? -2.944 13.117 14.335 1.00 95.38 97 SER A CA 1
ATOM 800 C C . SER A 1 97 ? -2.453 11.860 13.626 1.00 95.38 97 SER A C 1
ATOM 802 O O . SER A 1 97 ? -2.953 10.764 13.892 1.00 95.38 97 SER A O 1
ATOM 804 N N . GLU A 1 98 ? -1.454 12.005 12.764 1.00 96.19 98 GLU A N 1
ATOM 805 C CA . GLU A 1 98 ? -0.793 10.883 12.092 1.00 96.19 98 GLU A CA 1
ATOM 806 C C . GLU A 1 98 ? -0.284 9.851 13.111 1.00 96.19 98 GLU A C 1
ATOM 808 O O . GLU A 1 98 ? -0.601 8.666 12.997 1.00 96.19 98 GLU A O 1
ATOM 813 N N . ASP A 1 99 ? 0.386 10.304 14.175 1.00 95.62 99 ASP A N 1
ATOM 814 C CA . ASP A 1 99 ? 0.889 9.435 15.248 1.00 95.62 99 ASP A CA 1
ATOM 815 C C . ASP A 1 99 ? -0.225 8.642 15.941 1.00 95.62 99 ASP A C 1
ATOM 817 O O . ASP A 1 99 ? -0.075 7.460 16.260 1.00 95.62 99 ASP A O 1
ATOM 821 N N . THR A 1 100 ? -1.370 9.290 16.177 1.00 94.50 100 THR A N 1
ATOM 822 C CA . THR A 1 100 ? -2.518 8.627 16.800 1.00 94.50 100 THR A CA 1
ATOM 823 C C . THR A 1 100 ? -3.065 7.558 15.863 1.00 94.50 100 THR A C 1
ATOM 825 O O . THR A 1 100 ? -3.303 6.434 16.300 1.00 94.50 100 THR A O 1
ATOM 828 N N . LEU A 1 101 ? -3.229 7.882 14.578 1.00 94.62 101 LEU A N 1
ATOM 829 C CA . LEU A 1 101 ? -3.703 6.937 13.572 1.00 94.62 101 LEU A CA 1
ATOM 830 C C . LEU A 1 101 ? -2.782 5.711 13.488 1.00 94.62 101 LEU A C 1
ATOM 832 O O . LEU A 1 101 ? -3.269 4.584 13.541 1.00 94.62 101 LEU A O 1
ATOM 836 N N . LEU A 1 102 ? -1.463 5.924 13.444 1.00 94.50 102 LEU A N 1
ATOM 837 C CA . LEU A 1 102 ? -0.459 4.858 13.419 1.00 94.50 102 LEU A CA 1
ATOM 838 C C . LEU A 1 102 ? -0.526 3.962 14.657 1.00 94.50 102 LEU A C 1
ATOM 840 O O . LEU A 1 102 ? -0.489 2.739 14.534 1.00 94.50 102 LEU A O 1
ATOM 844 N N . ARG A 1 103 ? -0.684 4.542 15.851 1.00 94.38 103 ARG A N 1
ATOM 845 C CA . ARG A 1 103 ? -0.808 3.757 17.085 1.00 94.38 103 ARG A CA 1
ATOM 846 C C . ARG A 1 103 ? -2.003 2.807 17.039 1.00 94.38 103 ARG A C 1
ATOM 848 O O . ARG A 1 103 ? -1.881 1.654 17.437 1.00 94.38 103 ARG A O 1
ATOM 855 N N . TYR A 1 104 ? -3.143 3.271 16.536 1.00 92.69 104 TYR A N 1
ATOM 856 C CA . TYR A 1 104 ? -4.324 2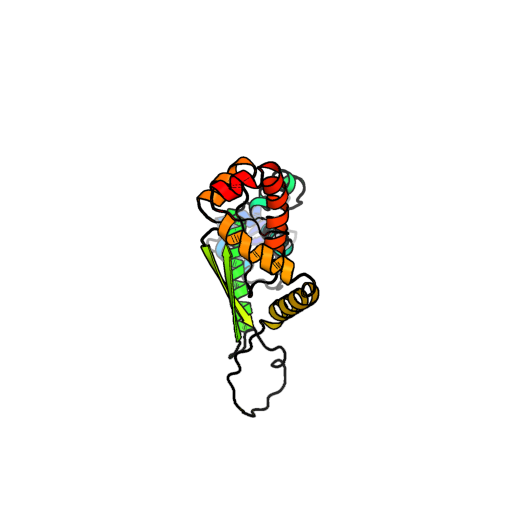.421 16.397 1.00 92.69 104 TYR A CA 1
ATOM 857 C C . TYR A 1 104 ? -4.232 1.442 15.228 1.00 92.69 104 TYR A C 1
ATOM 859 O O . TYR A 1 104 ? -4.781 0.348 15.324 1.00 92.69 104 TYR A O 1
ATOM 867 N N . LEU A 1 105 ? -3.511 1.791 14.163 1.00 93.06 105 LEU A N 1
ATOM 868 C CA . LEU A 1 105 ? -3.199 0.865 13.081 1.00 93.06 105 LEU A CA 1
ATOM 869 C C . LEU A 1 105 ? -2.379 -0.330 13.594 1.00 93.06 105 LEU A C 1
ATOM 871 O O . LEU A 1 105 ? -2.687 -1.464 13.249 1.00 93.06 105 LEU A O 1
ATOM 875 N N . ILE A 1 106 ? -1.384 -0.095 14.455 1.00 92.00 106 ILE A N 1
ATOM 876 C CA . ILE A 1 106 ? -0.587 -1.165 15.080 1.00 92.00 106 ILE A CA 1
ATOM 877 C C . ILE A 1 106 ? -1.472 -2.081 15.935 1.00 92.00 106 ILE A C 1
ATOM 879 O O . ILE A 1 106 ? -1.414 -3.297 15.789 1.00 92.00 106 ILE A O 1
ATOM 883 N N . LEU A 1 107 ? -2.355 -1.511 16.759 1.00 91.50 107 LEU A N 1
ATOM 884 C CA . LEU A 1 107 ? -3.307 -2.303 17.549 1.00 91.50 107 LEU A CA 1
ATOM 885 C C . LEU A 1 107 ? -4.261 -3.117 16.662 1.00 91.50 107 LEU A C 1
ATOM 887 O O . LEU A 1 107 ? -4.622 -4.244 16.994 1.00 91.50 107 LEU A O 1
ATOM 891 N N . LEU A 1 108 ? -4.675 -2.558 15.521 1.00 90.56 108 LEU A N 1
ATOM 892 C CA . LEU A 1 108 ? -5.480 -3.281 14.543 1.00 90.56 108 LEU A CA 1
ATOM 893 C C . LEU A 1 108 ? -4.691 -4.448 13.935 1.00 90.56 108 LEU A C 1
ATOM 895 O O . LEU A 1 108 ? -5.265 -5.520 13.748 1.00 90.56 108 LEU A O 1
ATOM 899 N N . PHE A 1 109 ? -3.397 -4.265 13.659 1.00 90.31 109 PHE A N 1
ATOM 900 C CA . PHE A 1 109 ? -2.542 -5.322 13.124 1.00 90.31 109 PHE A CA 1
ATOM 901 C C . PHE A 1 109 ? -2.458 -6.536 14.048 1.00 90.31 109 PHE A C 1
ATOM 903 O O . PHE A 1 109 ? -2.610 -7.640 13.546 1.00 90.31 109 PHE A O 1
ATOM 910 N N . GLU A 1 110 ? -2.329 -6.364 15.366 1.00 90.25 110 GLU A N 1
ATOM 911 C CA . GLU A 1 110 ? -2.294 -7.491 16.321 1.00 90.25 110 GLU A CA 1
ATOM 912 C C . GLU A 1 110 ? -3.566 -8.362 16.241 1.00 90.25 110 GLU A C 1
ATOM 914 O O . GLU A 1 110 ? -3.529 -9.599 16.263 1.00 90.25 110 GLU A O 1
ATOM 919 N N . VAL A 1 111 ? -4.724 -7.712 16.087 1.00 91.06 111 VAL A N 1
ATOM 920 C CA . VAL A 1 111 ? -6.018 -8.394 15.942 1.00 91.06 111 VAL A CA 1
ATOM 921 C C . VAL A 1 111 ? -6.143 -9.057 14.571 1.00 91.06 111 VAL A C 1
ATOM 923 O O . VAL A 1 111 ? -6.644 -10.180 14.461 1.00 91.06 111 VAL A O 1
ATOM 926 N N . VAL A 1 112 ? -5.706 -8.371 13.512 1.00 90.56 112 VAL A N 1
ATOM 927 C CA . VAL A 1 112 ? -5.723 -8.903 12.146 1.00 90.56 112 VAL A CA 1
ATOM 928 C C . VAL A 1 112 ? -4.789 -10.101 12.031 1.00 90.56 112 VAL A C 1
ATOM 930 O O . VAL A 1 112 ? -5.205 -11.110 11.478 1.00 90.56 112 VAL A O 1
ATOM 933 N N . GLU A 1 113 ? -3.589 -10.039 12.600 1.00 91.88 113 GLU A N 1
ATOM 934 C CA . GLU A 1 113 ? -2.618 -11.132 12.638 1.00 91.88 113 GLU A CA 1
ATOM 935 C C . GLU A 1 113 ? -3.218 -12.368 13.306 1.00 91.88 113 GLU A C 1
ATOM 937 O O . GLU A 1 113 ? -3.246 -13.436 12.701 1.00 91.88 113 GLU A O 1
ATOM 942 N N . SER A 1 114 ? -3.825 -12.208 14.484 1.00 91.81 114 SER A N 1
ATOM 943 C CA . SER A 1 114 ? -4.524 -13.299 15.179 1.00 91.81 114 SER A CA 1
ATOM 944 C C . SER A 1 114 ? -5.654 -13.905 14.329 1.00 91.81 114 SER A C 1
ATOM 946 O O . SER A 1 114 ? -5.887 -15.120 14.311 1.00 91.81 114 SER A O 1
ATOM 948 N N . ARG A 1 115 ? -6.372 -13.065 13.575 1.00 92.25 115 ARG A N 1
ATOM 949 C CA . ARG A 1 115 ? -7.464 -13.508 12.699 1.00 92.25 115 ARG A CA 1
ATOM 950 C C . ARG A 1 115 ? -6.970 -14.155 11.406 1.00 92.25 115 ARG A C 1
ATOM 952 O O . ARG A 1 115 ? -7.652 -15.027 10.880 1.00 92.25 115 ARG A O 1
ATOM 959 N N . VAL A 1 116 ? -5.828 -13.727 10.882 1.00 89.56 116 VAL A N 1
ATOM 960 C CA . VAL A 1 116 ? -5.173 -14.351 9.730 1.00 89.56 116 VAL A CA 1
ATOM 961 C C . VAL A 1 116 ? -4.596 -15.695 10.157 1.00 89.56 116 VAL A C 1
ATOM 963 O O . VAL A 1 116 ? -4.895 -16.691 9.513 1.00 89.56 116 VAL A O 1
ATOM 966 N N . ALA A 1 117 ? -3.892 -15.758 11.289 1.00 90.25 117 ALA A N 1
ATOM 967 C CA . ALA A 1 117 ? -3.336 -16.990 11.844 1.00 90.25 117 ALA A CA 1
ATOM 968 C C . ALA A 1 117 ? -4.407 -18.068 12.065 1.00 90.25 117 ALA A C 1
ATOM 970 O O . ALA A 1 117 ? -4.206 -19.211 11.680 1.00 90.25 117 ALA A O 1
ATOM 971 N N . SER A 1 118 ? -5.582 -17.703 12.593 1.00 91.06 118 SER A N 1
ATOM 972 C CA . SER A 1 118 ? -6.693 -18.660 12.770 1.00 91.06 118 SER A CA 1
ATOM 973 C C . SER A 1 118 ? -7.361 -19.116 11.467 1.00 91.06 118 SER A C 1
ATOM 975 O O . SER A 1 118 ? -8.124 -20.078 11.479 1.00 91.06 118 SER A O 1
ATOM 977 N N . LYS A 1 119 ? -7.103 -18.432 10.347 1.00 88.12 119 LYS A N 1
ATOM 978 C CA . LYS A 1 119 ? -7.583 -18.815 9.012 1.00 88.12 119 LYS A CA 1
ATOM 979 C C . LYS A 1 119 ? -6.530 -19.546 8.181 1.00 88.12 119 LYS A C 1
ATOM 981 O O . LYS A 1 119 ? -6.886 -20.092 7.139 1.00 88.12 119 LYS A O 1
ATOM 986 N N . LEU A 1 120 ? -5.261 -19.512 8.586 1.00 87.06 120 LEU A N 1
ATOM 987 C CA . LEU A 1 120 ? -4.195 -20.208 7.879 1.00 87.06 120 LEU A CA 1
ATOM 988 C C . LEU A 1 120 ? -4.269 -21.717 8.187 1.00 87.06 120 LEU A C 1
ATOM 990 O O . LEU A 1 120 ? -4.438 -22.090 9.348 1.00 87.06 120 LEU A O 1
ATOM 994 N N . PRO A 1 121 ? -4.165 -22.589 7.170 1.00 87.56 121 PRO A N 1
ATOM 995 C CA . PRO A 1 121 ? -4.079 -24.037 7.364 1.00 87.56 121 PRO A CA 1
ATOM 996 C C . PRO A 1 121 ? -2.748 -24.444 8.021 1.00 87.56 121 PRO A C 1
ATOM 998 O O . PRO A 1 121 ? -1.803 -23.659 8.059 1.00 87.56 121 PRO A O 1
ATOM 1001 N N . GLU A 1 122 ? -2.646 -25.694 8.492 1.00 85.75 122 GLU A N 1
ATOM 1002 C CA . GLU A 1 122 ? -1.390 -26.238 9.048 1.00 85.75 122 GLU A CA 1
ATOM 1003 C C . GLU A 1 122 ? -0.237 -26.219 8.032 1.00 85.75 122 GLU A C 1
ATOM 1005 O O . GLU A 1 122 ? 0.923 -26.051 8.407 1.00 85.75 122 GLU A O 1
ATOM 1010 N N . SER A 1 123 ? -0.556 -26.357 6.742 1.00 84.81 123 SER A N 1
ATOM 1011 C CA . SER A 1 123 ? 0.387 -26.252 5.632 1.00 84.81 123 SER A CA 1
ATOM 1012 C C . SER A 1 123 ? -0.080 -25.212 4.614 1.00 84.81 123 SER A C 1
ATOM 1014 O O . SER A 1 123 ? -1.192 -25.270 4.094 1.00 84.81 123 SER A O 1
ATOM 1016 N N . PHE A 1 124 ? 0.790 -24.253 4.313 1.00 86.06 124 PHE A N 1
ATOM 1017 C CA . PHE A 1 124 ? 0.578 -23.213 3.308 1.00 86.06 124 PHE A CA 1
ATOM 1018 C C . PHE A 1 124 ? 1.889 -22.917 2.575 1.00 86.06 124 PHE A C 1
ATOM 1020 O O . PHE A 1 124 ? 2.977 -23.204 3.078 1.00 86.06 124 PHE A O 1
ATOM 1027 N N . GLY A 1 125 ? 1.788 -22.353 1.374 1.00 84.19 125 GLY A N 1
ATOM 1028 C CA . GLY A 1 125 ? 2.939 -21.910 0.595 1.00 84.19 125 GLY A CA 1
ATOM 1029 C C . GLY A 1 125 ? 3.443 -20.544 1.057 1.00 84.19 125 GLY A C 1
ATOM 1030 O O . GLY A 1 125 ? 2.670 -19.708 1.523 1.00 84.19 125 GLY A O 1
ATOM 1031 N N . LEU A 1 126 ? 4.741 -20.292 0.898 1.00 86.12 126 LEU A N 1
ATOM 1032 C CA . LEU A 1 126 ? 5.339 -18.969 1.074 1.00 86.12 126 LEU A CA 1
ATOM 1033 C C . LEU A 1 126 ? 5.908 -18.494 -0.260 1.00 86.12 126 LEU A C 1
ATOM 1035 O O . LEU A 1 126 ? 6.756 -19.164 -0.843 1.00 86.12 126 LEU A O 1
ATOM 1039 N N . VAL A 1 127 ? 5.480 -17.318 -0.707 1.00 85.31 127 VAL A N 1
ATOM 1040 C CA . VAL A 1 127 ? 6.038 -16.635 -1.875 1.00 85.31 127 VAL A CA 1
ATOM 1041 C C . VAL A 1 127 ? 6.933 -15.500 -1.402 1.00 85.31 127 VAL A C 1
ATOM 1043 O O . VAL A 1 127 ? 6.536 -14.668 -0.584 1.00 85.31 127 VAL A O 1
ATOM 1046 N N . LEU A 1 128 ? 8.155 -15.479 -1.926 1.00 84.19 128 LEU A N 1
ATOM 1047 C CA . LEU A 1 128 ? 9.137 -14.432 -1.686 1.00 84.19 128 LEU A CA 1
ATOM 1048 C C . LEU A 1 128 ? 9.258 -13.584 -2.953 1.00 84.19 128 LEU A C 1
ATOM 1050 O O . LEU A 1 128 ? 9.691 -14.087 -3.986 1.00 84.19 128 LEU A O 1
ATOM 1054 N N . ASP A 1 129 ? 8.910 -12.302 -2.869 1.00 81.50 129 ASP A N 1
ATOM 1055 C CA . ASP A 1 129 ? 9.166 -11.329 -3.936 1.00 81.50 129 ASP A CA 1
ATOM 1056 C C . ASP A 1 129 ? 10.270 -10.362 -3.508 1.00 81.50 129 ASP A C 1
ATOM 1058 O O . ASP A 1 129 ? 10.352 -9.975 -2.345 1.00 81.50 129 ASP A O 1
ATOM 1062 N N . GLY A 1 130 ? 11.136 -9.967 -4.435 1.00 81.56 130 GLY A N 1
ATOM 1063 C CA . GLY A 1 130 ? 12.290 -9.126 -4.151 1.00 81.56 130 GLY A CA 1
ATOM 1064 C C . GLY A 1 130 ? 12.466 -8.019 -5.178 1.00 81.56 130 GLY A C 1
ATOM 1065 O O . GLY A 1 130 ? 12.514 -8.261 -6.382 1.00 81.56 130 GLY A O 1
ATOM 1066 N N . TRP A 1 131 ? 12.667 -6.785 -4.712 1.00 83.25 131 TRP A N 1
ATOM 1067 C CA . TRP A 1 131 ? 13.010 -5.661 -5.586 1.00 83.25 131 TRP A CA 1
ATOM 1068 C C . TRP A 1 131 ? 14.122 -4.794 -5.002 1.00 83.25 131 TRP A C 1
ATOM 1070 O O . TRP A 1 131 ? 14.419 -4.802 -3.810 1.00 83.25 131 TRP A O 1
ATOM 1080 N N . THR A 1 132 ? 14.776 -4.022 -5.869 1.00 80.94 132 THR A N 1
ATOM 1081 C CA . THR A 1 132 ? 15.765 -3.015 -5.465 1.00 80.94 132 THR A CA 1
ATOM 1082 C C . THR A 1 132 ? 15.241 -1.629 -5.811 1.00 80.94 132 THR A C 1
ATOM 1084 O O . THR A 1 132 ? 14.836 -1.386 -6.947 1.00 80.94 132 THR A O 1
ATOM 1087 N N . SER A 1 133 ? 15.274 -0.712 -4.847 1.00 79.50 133 SER A N 1
ATOM 1088 C CA . SER A 1 133 ? 14.967 0.706 -5.054 1.00 79.50 133 SER A CA 1
ATOM 1089 C C . SER A 1 133 ? 15.995 1.561 -4.324 1.00 79.50 133 SER A C 1
ATOM 1091 O O . SER A 1 133 ? 16.305 1.297 -3.167 1.00 79.50 133 SER A O 1
ATOM 1093 N N . SER A 1 134 ? 16.564 2.561 -5.004 1.00 79.44 134 SER A N 1
ATOM 1094 C CA . SER A 1 134 ? 17.492 3.544 -4.417 1.00 79.44 134 SER A CA 1
ATOM 1095 C C . SER A 1 134 ? 18.587 2.939 -3.518 1.00 79.44 134 SER A C 1
ATOM 1097 O O . SER A 1 134 ? 18.775 3.363 -2.381 1.00 79.44 134 SER A O 1
ATOM 1099 N N . ASN A 1 135 ? 19.308 1.932 -4.029 1.00 82.12 135 ASN A N 1
ATOM 1100 C CA . ASN A 1 135 ? 20.379 1.204 -3.322 1.00 82.12 135 ASN A CA 1
ATOM 1101 C C . ASN A 1 135 ? 19.930 0.386 -2.089 1.00 82.12 135 ASN A C 1
ATOM 1103 O O . ASN A 1 135 ? 20.760 -0.070 -1.308 1.00 82.12 135 ASN A O 1
ATOM 1107 N N . ARG A 1 136 ? 18.625 0.172 -1.908 1.00 79.00 136 ARG A N 1
ATOM 1108 C CA . ARG A 1 136 ? 18.060 -0.701 -0.874 1.00 79.00 136 ARG A CA 1
ATOM 1109 C C . ARG A 1 136 ? 17.419 -1.921 -1.520 1.00 79.00 136 ARG A C 1
ATOM 1111 O O . ARG A 1 136 ? 16.767 -1.803 -2.559 1.00 79.00 136 ARG A O 1
ATOM 1118 N N . ARG A 1 137 ? 17.631 -3.087 -0.910 1.00 85.06 137 ARG A N 1
ATOM 1119 C CA . ARG A 1 137 ? 17.001 -4.352 -1.298 1.00 85.06 137 ARG A CA 1
ATOM 1120 C C . ARG A 1 137 ? 15.805 -4.586 -0.390 1.00 85.06 137 ARG A C 1
ATOM 1122 O O . ARG A 1 137 ? 15.929 -4.457 0.824 1.00 85.06 137 ARG A O 1
ATOM 1129 N N . TYR A 1 138 ? 14.679 -4.906 -0.997 1.00 84.62 138 TYR A N 1
ATOM 1130 C CA . TYR A 1 138 ? 13.418 -5.178 -0.334 1.00 84.62 138 TYR A CA 1
ATOM 1131 C C . TYR A 1 138 ? 13.016 -6.608 -0.648 1.00 84.62 138 TYR A C 1
ATOM 1133 O O . TYR A 1 138 ? 13.277 -7.092 -1.751 1.00 84.62 138 TYR A O 1
ATOM 1141 N N . VAL A 1 139 ? 12.401 -7.259 0.332 1.00 88.00 139 VAL A N 1
ATOM 1142 C CA . VAL A 1 139 ? 11.803 -8.580 0.186 1.00 88.00 139 VAL A CA 1
ATOM 1143 C C . VAL A 1 139 ? 10.413 -8.518 0.801 1.00 88.00 139 VAL A C 1
ATOM 1145 O O . VAL A 1 139 ? 10.254 -8.004 1.908 1.00 88.00 139 VAL A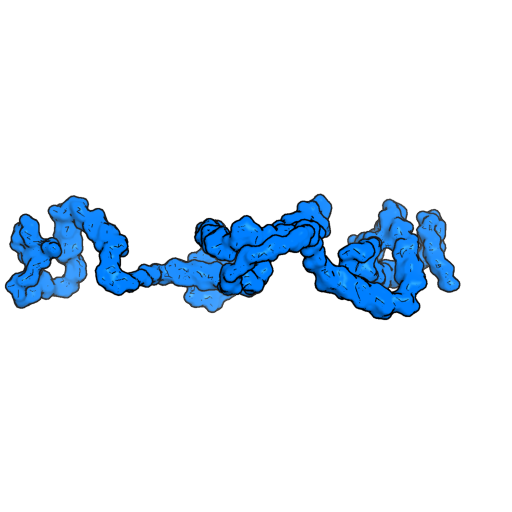 O 1
ATOM 1148 N N . THR A 1 140 ? 9.429 -9.042 0.086 1.00 87.44 140 THR A N 1
ATOM 1149 C CA . THR A 1 140 ? 8.082 -9.296 0.582 1.00 87.44 140 THR A CA 1
ATOM 1150 C C . THR A 1 140 ? 7.901 -10.794 0.744 1.00 87.44 140 THR A C 1
ATOM 1152 O O . THR A 1 140 ? 8.277 -11.568 -0.131 1.00 87.44 140 THR A O 1
ATOM 1155 N N . ILE A 1 141 ? 7.311 -11.186 1.870 1.00 88.19 141 ILE A N 1
ATOM 1156 C CA . ILE A 1 141 ? 6.929 -12.563 2.173 1.00 88.19 141 ILE A CA 1
ATOM 1157 C C . ILE A 1 141 ? 5.403 -12.610 2.169 1.00 88.19 141 ILE A C 1
ATOM 1159 O O . ILE A 1 141 ? 4.768 -11.845 2.896 1.00 88.19 141 ILE A O 1
ATOM 1163 N N . VAL A 1 142 ? 4.817 -13.475 1.346 1.00 88.06 142 VAL A N 1
ATOM 1164 C CA . VAL A 1 142 ? 3.364 -13.643 1.216 1.00 88.06 142 VAL A CA 1
ATOM 1165 C C . VAL A 1 142 ? 3.006 -15.095 1.503 1.00 88.06 142 VAL A C 1
ATOM 1167 O O . VAL A 1 142 ? 3.608 -16.000 0.933 1.00 88.06 142 VAL A O 1
ATOM 1170 N N . ALA A 1 143 ? 2.024 -15.327 2.373 1.00 87.06 143 ALA A N 1
ATOM 1171 C CA . ALA A 1 143 ? 1.439 -16.653 2.554 1.00 87.06 143 ALA A CA 1
ATOM 1172 C C . ALA A 1 143 ? 0.403 -16.925 1.452 1.00 87.06 143 ALA A C 1
ATOM 1174 O O . ALA A 1 143 ? -0.465 -16.088 1.200 1.00 87.06 143 ALA A O 1
ATOM 1175 N N . VAL A 1 144 ? 0.487 -18.094 0.820 1.00 86.56 144 VAL A N 1
ATOM 1176 C CA . VAL A 1 144 ? -0.420 -18.558 -0.236 1.00 86.56 144 VAL A CA 1
ATOM 1177 C C . VAL A 1 144 ? -1.123 -19.820 0.242 1.00 86.56 144 VAL A C 1
ATOM 1179 O O . VAL A 1 144 ? -0.487 -20.780 0.676 1.00 86.56 144 VAL A O 1
ATOM 1182 N N . VAL A 1 145 ? -2.449 -19.806 0.173 1.00 84.00 145 VAL A N 1
ATOM 1183 C CA . VAL A 1 145 ? -3.311 -20.920 0.573 1.00 84.00 145 VAL A CA 1
ATOM 1184 C C . VAL A 1 145 ? -4.079 -21.412 -0.645 1.00 84.00 145 VAL A C 1
ATOM 1186 O O . VAL A 1 145 ? -4.597 -20.599 -1.410 1.00 84.00 145 VAL A O 1
ATOM 1189 N N . ASP A 1 146 ? -4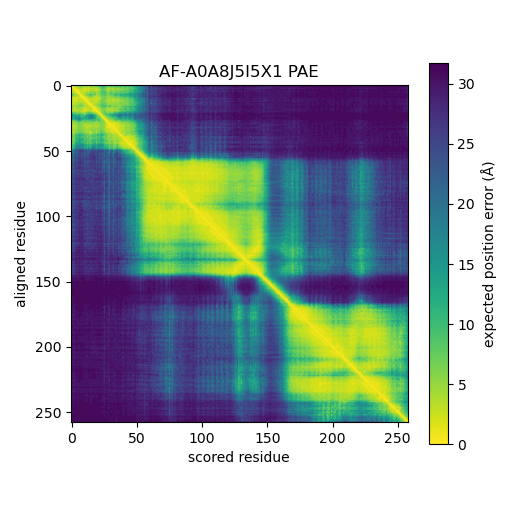.159 -22.728 -0.828 1.00 76.12 146 ASP A N 1
ATOM 1190 C CA . ASP A 1 146 ? -5.009 -23.306 -1.866 1.00 76.12 146 ASP A CA 1
ATOM 1191 C C . ASP A 1 146 ? -6.474 -23.258 -1.404 1.00 76.12 146 ASP A C 1
ATOM 1193 O O . ASP A 1 146 ? -6.832 -23.716 -0.317 1.00 76.12 146 ASP A O 1
ATOM 1197 N N . SER A 1 147 ? -7.335 -22.667 -2.229 1.00 58.53 147 SER A N 1
ATOM 1198 C CA . SER A 1 147 ? -8.772 -22.539 -1.975 1.00 58.53 147 SER A CA 1
ATOM 1199 C C . SER A 1 147 ? -9.532 -23.876 -1.939 1.00 58.53 147 SER A C 1
ATOM 1201 O O . SER A 1 147 ? -10.695 -23.895 -1.530 1.00 58.53 147 SER A O 1
ATOM 1203 N N . ALA A 1 148 ? -8.908 -24.993 -2.333 1.00 55.59 148 ALA A N 1
ATOM 1204 C CA . ALA A 1 148 ? -9.548 -26.309 -2.381 1.00 55.59 148 ALA A CA 1
ATOM 1205 C C . ALA A 1 148 ? -9.744 -26.990 -1.008 1.00 55.59 148 ALA A C 1
ATOM 1207 O O . ALA A 1 148 ? -10.606 -27.859 -0.875 1.00 55.59 148 ALA A O 1
ATOM 1208 N N . THR A 1 149 ? -9.032 -26.585 0.048 1.00 49.53 149 THR A N 1
ATOM 1209 C CA . THR A 1 149 ? -9.055 -27.279 1.358 1.00 49.53 149 THR A CA 1
ATOM 1210 C C . THR A 1 149 ? -10.228 -26.867 2.263 1.00 49.53 149 THR A C 1
ATOM 1212 O O . THR A 1 149 ? -10.195 -27.046 3.479 1.00 49.53 149 THR A O 1
ATOM 1215 N N . GLY A 1 150 ? -11.284 -26.293 1.682 1.00 45.50 150 GLY A N 1
ATOM 1216 C CA . GLY A 1 150 ? -12.472 -25.841 2.402 1.00 45.50 150 GLY A CA 1
ATOM 1217 C C . GLY A 1 150 ? -13.536 -26.911 2.650 1.00 45.50 150 GLY A C 1
ATOM 1218 O O . GLY A 1 150 ? -14.458 -26.630 3.407 1.00 45.50 150 GLY A O 1
ATOM 1219 N N . ASN A 1 151 ? -13.465 -28.106 2.041 1.00 41.50 151 ASN A N 1
ATOM 1220 C CA . ASN A 1 151 ? -14.436 -29.169 2.321 1.00 41.50 151 ASN A CA 1
ATOM 1221 C C . ASN A 1 151 ? -13.975 -30.591 1.951 1.00 41.50 151 ASN A C 1
ATOM 1223 O O . ASN A 1 151 ? -13.477 -30.851 0.862 1.00 41.50 151 ASN A O 1
ATOM 1227 N N . THR A 1 152 ? -14.327 -31.512 2.855 1.00 37.25 152 THR A N 1
ATOM 1228 C CA . THR A 1 152 ? -14.319 -32.987 2.795 1.00 37.25 152 THR A CA 1
ATOM 1229 C C . THR A 1 152 ? -12.982 -33.706 2.977 1.00 37.25 152 THR A C 1
ATOM 1231 O O . THR A 1 152 ? -12.070 -33.653 2.160 1.00 37.25 152 THR A O 1
ATOM 1234 N N . GLY A 1 153 ? -12.903 -34.436 4.093 1.00 42.03 153 GLY A N 1
ATOM 1235 C CA . GLY A 1 153 ? -11.816 -35.350 4.380 1.00 42.03 153 GLY A CA 1
ATOM 1236 C C . GLY A 1 153 ? -11.785 -36.509 3.394 1.00 42.03 153 GLY A C 1
ATOM 1237 O O . GLY A 1 153 ? -12.767 -37.224 3.241 1.00 42.03 153 GLY A O 1
ATOM 1238 N N . THR A 1 154 ? -10.618 -36.731 2.804 1.00 34.38 154 THR A N 1
ATOM 1239 C CA . THR A 1 154 ? -10.135 -38.073 2.479 1.00 34.38 154 THR A CA 1
ATOM 1240 C C . THR A 1 154 ? -8.616 -38.016 2.449 1.00 34.38 154 THR A C 1
ATOM 1242 O O . THR A 1 154 ? -8.026 -37.287 1.658 1.00 34.38 154 THR A O 1
ATOM 1245 N N . ALA A 1 155 ? -7.984 -38.760 3.353 1.00 44.00 155 ALA A N 1
ATOM 1246 C CA . ALA A 1 155 ? -6.557 -39.017 3.310 1.00 44.00 155 ALA A CA 1
ATOM 1247 C C . ALA A 1 155 ? -6.235 -39.882 2.081 1.00 44.00 155 ALA A C 1
ATOM 1249 O O . ALA A 1 155 ? -6.867 -40.915 1.864 1.00 44.00 155 ALA A O 1
ATOM 1250 N N . GLY A 1 156 ? -5.234 -39.472 1.306 1.00 34.78 156 GLY A N 1
ATOM 1251 C CA . GLY A 1 156 ? -4.716 -40.222 0.165 1.00 34.78 156 GLY A CA 1
ATOM 1252 C C . GLY A 1 156 ? -3.470 -39.550 -0.397 1.00 34.78 156 GLY A C 1
ATOM 1253 O O . GLY A 1 156 ? -3.563 -38.641 -1.207 1.00 34.78 156 GLY A O 1
ATOM 1254 N N . SER A 1 157 ? -2.310 -39.982 0.097 1.00 43.34 157 SER A N 1
ATOM 1255 C CA . SER A 1 157 ? -0.966 -39.566 -0.321 1.00 43.34 157 SER A CA 1
ATOM 1256 C C . SER A 1 157 ? -0.723 -39.680 -1.829 1.00 43.34 157 SER A C 1
ATOM 1258 O O . SER A 1 157 ? -1.022 -40.726 -2.393 1.00 43.34 157 SER A O 1
ATOM 1260 N N . SER A 1 158 ? 0.020 -38.731 -2.409 1.00 33.31 158 SER A N 1
ATOM 1261 C CA . SER A 1 158 ? 1.319 -39.041 -3.035 1.00 33.31 158 SER A CA 1
ATOM 1262 C C . SER A 1 158 ? 2.077 -37.779 -3.467 1.00 33.31 158 SER A C 1
ATOM 1264 O O . SER A 1 158 ? 1.594 -37.047 -4.316 1.00 33.31 158 SER A O 1
ATOM 1266 N N . ALA A 1 159 ? 3.290 -37.641 -2.923 1.00 35.94 159 ALA A N 1
ATOM 1267 C CA . ALA A 1 159 ? 4.527 -37.212 -3.582 1.00 35.94 159 ALA A CA 1
ATOM 1268 C C . ALA A 1 159 ? 4.630 -35.831 -4.275 1.00 35.94 159 ALA A C 1
ATOM 1270 O O . ALA A 1 159 ? 3.817 -35.452 -5.102 1.00 35.94 159 ALA A O 1
ATOM 1271 N N . ALA A 1 160 ? 5.781 -35.191 -4.007 1.00 32.44 160 ALA A N 1
ATOM 1272 C CA . ALA A 1 160 ? 6.277 -33.897 -4.491 1.00 32.44 160 ALA A CA 1
ATOM 1273 C C . ALA A 1 160 ? 5.521 -32.696 -3.885 1.00 32.44 160 ALA A C 1
ATOM 1275 O O . ALA A 1 160 ? 4.392 -32.406 -4.229 1.00 32.44 160 ALA A O 1
ATOM 1276 N N . SER A 1 161 ? 6.051 -31.949 -2.910 1.00 40.62 161 SER A N 1
ATOM 1277 C CA . SER A 1 161 ? 7.281 -31.146 -3.025 1.00 40.62 161 SER A CA 1
ATOM 1278 C C . SER A 1 161 ? 7.450 -30.523 -4.412 1.00 40.62 161 SER A C 1
ATOM 1280 O O . SER A 1 161 ? 8.555 -30.484 -4.947 1.00 40.62 161 SER A O 1
ATOM 1282 N N . GLU A 1 162 ? 6.359 -30.056 -5.006 1.00 38.91 162 GLU A N 1
ATOM 1283 C CA . GLU A 1 162 ? 6.425 -29.162 -6.146 1.00 38.91 162 GLU A CA 1
ATOM 1284 C C . GLU A 1 162 ? 6.369 -27.738 -5.600 1.00 38.91 162 GLU A C 1
ATOM 1286 O O . GLU A 1 162 ? 5.365 -27.270 -5.064 1.00 38.91 162 GLU A O 1
ATOM 1291 N N . TYR A 1 163 ? 7.535 -27.101 -5.625 1.00 36.91 163 TYR A N 1
ATOM 1292 C CA . TYR A 1 163 ? 7.716 -25.679 -5.401 1.00 36.91 163 TYR A CA 1
ATOM 1293 C C . TYR A 1 163 ? 6.790 -24.962 -6.395 1.00 36.91 163 TYR A C 1
ATOM 1295 O O . TYR A 1 163 ? 7.103 -24.892 -7.580 1.00 36.91 163 TYR A O 1
ATOM 1303 N N . TYR A 1 164 ? 5.610 -24.524 -5.947 1.00 41.06 164 TYR A N 1
ATOM 1304 C CA . TYR A 1 164 ? 4.671 -23.777 -6.781 1.00 41.06 164 TYR A CA 1
ATOM 1305 C C . TYR A 1 164 ? 5.310 -22.419 -7.107 1.00 41.06 164 TYR A C 1
ATOM 1307 O O . TYR A 1 164 ? 5.200 -21.456 -6.346 1.00 41.06 164 TYR A O 1
ATOM 1315 N N . GLU A 1 165 ? 6.041 -22.347 -8.221 1.00 44.47 165 GLU A N 1
ATOM 1316 C CA . GLU A 1 165 ? 6.474 -21.086 -8.815 1.00 44.47 165 GLU A CA 1
ATOM 1317 C C . GLU A 1 165 ? 5.252 -20.400 -9.432 1.00 44.47 165 GLU A C 1
ATOM 1319 O O . GLU A 1 165 ? 5.037 -20.414 -10.640 1.00 44.47 165 GLU A O 1
ATOM 1324 N N . ASP A 1 166 ? 4.470 -19.717 -8.600 1.00 45.66 166 ASP A N 1
ATOM 1325 C CA . ASP A 1 166 ? 3.389 -18.819 -9.030 1.00 45.66 166 ASP A CA 1
ATOM 1326 C C . ASP A 1 166 ? 3.940 -17.513 -9.670 1.00 45.66 166 ASP A C 1
ATOM 1328 O O . ASP A 1 166 ? 3.311 -16.455 -9.687 1.00 45.66 166 ASP A O 1
ATOM 1332 N N . LEU A 1 167 ? 5.156 -17.576 -10.239 1.00 53.41 167 LEU A N 1
ATOM 1333 C CA . LEU A 1 167 ? 5.776 -16.538 -11.072 1.00 53.41 167 LEU A CA 1
ATOM 1334 C C . LEU A 1 167 ? 5.109 -16.421 -12.454 1.00 53.41 167 LEU A C 1
ATOM 1336 O O . LEU A 1 167 ? 5.517 -15.591 -13.274 1.00 53.41 167 LEU A O 1
ATOM 1340 N N . GLU A 1 168 ? 4.084 -17.228 -12.736 1.00 59.28 168 GLU A N 1
ATOM 1341 C CA . GLU A 1 168 ? 3.541 -17.401 -14.077 1.00 59.28 168 GLU A CA 1
ATOM 1342 C C . GLU A 1 168 ? 2.994 -16.103 -14.679 1.00 59.28 168 GLU A C 1
ATOM 1344 O O . GLU A 1 168 ? 3.220 -15.850 -15.855 1.00 59.28 168 GLU A O 1
ATOM 1349 N N . GLY A 1 169 ? 2.342 -15.223 -13.915 1.00 59.66 169 GLY A N 1
ATOM 1350 C CA . GLY A 1 169 ? 1.738 -14.006 -14.477 1.00 59.66 169 GLY A CA 1
ATOM 1351 C C . GLY A 1 169 ? 2.764 -13.019 -15.048 1.00 59.66 169 GLY A C 1
ATOM 1352 O O . GLY A 1 169 ? 2.663 -12.589 -16.200 1.00 59.66 169 GLY A O 1
AT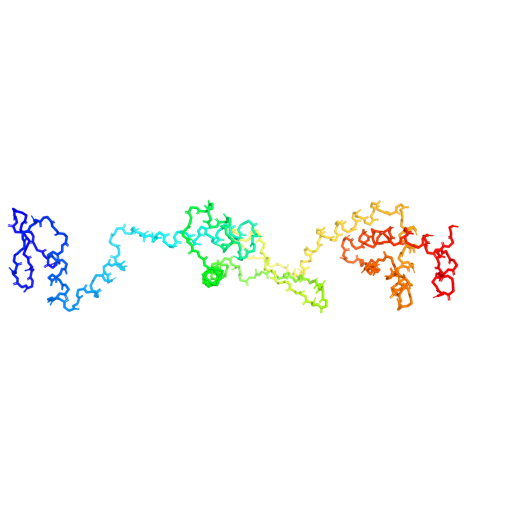OM 1353 N N . SER A 1 170 ? 3.788 -12.678 -14.261 1.00 64.94 170 SER A N 1
ATOM 1354 C CA . SER A 1 170 ? 4.839 -11.744 -14.685 1.00 64.94 170 SER A CA 1
ATOM 1355 C C . SER A 1 170 ? 5.787 -12.383 -15.700 1.00 64.94 170 SER A C 1
ATOM 1357 O O . SER A 1 170 ? 6.199 -11.715 -16.651 1.00 64.94 170 SER A O 1
ATOM 1359 N N . HIS A 1 171 ? 6.076 -13.681 -15.561 1.00 66.56 171 HIS A N 1
ATOM 1360 C CA . HIS A 1 171 ? 6.870 -14.4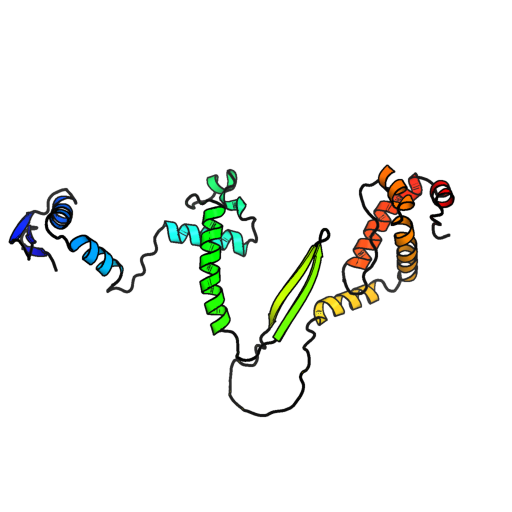38 -16.520 1.00 66.56 171 HIS A CA 1
ATOM 1361 C C . HIS A 1 171 ? 6.153 -14.572 -17.870 1.00 66.56 171 HIS A C 1
ATOM 1363 O O . HIS A 1 171 ? 6.748 -14.279 -18.905 1.00 66.56 171 HIS A O 1
ATOM 1369 N N . ARG A 1 172 ? 4.858 -14.914 -17.887 1.00 67.88 172 ARG A N 1
ATOM 1370 C CA . ARG A 1 172 ? 4.044 -15.004 -19.112 1.00 67.88 172 ARG A CA 1
ATOM 1371 C C . ARG A 1 172 ? 3.842 -13.645 -19.762 1.00 67.88 172 ARG A C 1
ATOM 1373 O O . ARG A 1 172 ? 3.906 -13.559 -20.983 1.00 67.88 172 ARG A O 1
ATOM 1380 N N . PHE A 1 173 ? 3.672 -12.577 -18.981 1.00 66.88 173 PHE A N 1
ATOM 1381 C CA . PHE A 1 173 ? 3.635 -11.223 -19.534 1.00 66.88 173 PHE A CA 1
ATOM 1382 C C . PHE A 1 173 ? 4.988 -10.820 -20.132 1.00 66.88 173 PHE A C 1
ATOM 1384 O O . PHE A 1 173 ? 5.040 -10.275 -21.228 1.00 66.88 173 PHE A O 1
ATOM 1391 N N . ASN A 1 174 ? 6.097 -11.149 -19.467 1.00 73.50 174 ASN A N 1
ATOM 1392 C CA . ASN A 1 174 ? 7.439 -10.926 -20.002 1.00 73.50 174 ASN A CA 1
ATOM 1393 C C . ASN A 1 174 ? 7.675 -11.733 -21.294 1.00 73.50 174 ASN A C 1
ATOM 1395 O O . ASN A 1 174 ? 8.229 -11.201 -22.251 1.00 73.50 174 ASN A O 1
ATOM 1399 N N . LEU A 1 175 ? 7.203 -12.982 -21.371 1.00 78.06 175 LEU A N 1
ATOM 1400 C CA . LEU A 1 175 ? 7.220 -13.780 -22.601 1.00 78.06 175 LEU A CA 1
ATOM 1401 C C . LEU A 1 175 ? 6.363 -13.150 -23.707 1.00 78.06 175 LEU A C 1
ATOM 1403 O O . LEU A 1 175 ? 6.828 -13.052 -24.838 1.00 78.06 175 LEU A O 1
ATOM 1407 N N . ALA A 1 176 ? 5.161 -12.668 -23.386 1.00 79.25 176 ALA A N 1
ATOM 1408 C CA . ALA A 1 176 ? 4.291 -11.984 -24.340 1.00 79.25 176 ALA A CA 1
ATOM 1409 C C . ALA A 1 176 ? 4.922 -10.685 -24.868 1.00 79.25 176 ALA A C 1
ATOM 1411 O O . ALA A 1 176 ? 4.870 -10.416 -26.063 1.00 79.25 176 ALA A O 1
ATOM 1412 N N . VAL A 1 177 ? 5.579 -9.904 -24.004 1.00 77.50 177 VAL A N 1
ATOM 1413 C CA . VAL A 1 177 ? 6.340 -8.714 -24.412 1.00 77.50 177 VAL A CA 1
ATOM 1414 C C . VAL A 1 177 ? 7.538 -9.108 -25.280 1.00 77.50 177 VAL A C 1
ATOM 1416 O O . VAL A 1 177 ? 7.776 -8.471 -26.301 1.00 77.50 177 VAL A O 1
ATOM 1419 N N . LYS A 1 178 ? 8.280 -10.166 -24.930 1.00 79.00 178 LYS A N 1
ATOM 1420 C CA . LYS A 1 178 ? 9.389 -10.669 -25.759 1.00 79.00 178 LYS A CA 1
ATOM 1421 C C . LYS A 1 178 ? 8.918 -11.096 -27.150 1.00 79.00 178 LYS A C 1
ATOM 1423 O O . LYS A 1 178 ? 9.606 -10.807 -28.121 1.00 79.00 178 LYS A O 1
ATOM 1428 N N . ASP A 1 179 ? 7.760 -11.746 -27.251 1.00 85.44 179 ASP A N 1
ATOM 1429 C CA . ASP A 1 179 ? 7.177 -12.133 -28.538 1.00 85.44 179 ASP A CA 1
ATOM 1430 C C . ASP A 1 179 ? 6.676 -10.917 -29.332 1.00 85.44 179 ASP A C 1
ATOM 1432 O O . ASP A 1 179 ? 6.978 -10.778 -30.516 1.00 85.44 179 ASP A O 1
ATOM 1436 N N . TYR A 1 180 ? 5.999 -9.976 -28.665 1.00 84.44 180 TYR A N 1
ATOM 1437 C CA . TYR A 1 180 ? 5.499 -8.750 -29.288 1.00 84.44 180 TYR A CA 1
ATOM 1438 C C . TYR A 1 180 ? 6.622 -7.911 -29.910 1.00 84.44 180 TYR A C 1
ATOM 1440 O O . TYR A 1 180 ? 6.480 -7.437 -31.034 1.00 84.44 180 TYR A O 1
ATOM 1448 N N . VAL A 1 181 ? 7.749 -7.761 -29.205 1.00 84.19 181 VAL A N 1
ATOM 1449 C CA . VAL A 1 181 ? 8.876 -6.917 -29.643 1.00 84.19 181 VAL A CA 1
ATOM 1450 C C . VAL A 1 181 ? 9.945 -7.707 -30.418 1.00 84.19 181 VAL A C 1
ATOM 1452 O O . VAL A 1 181 ? 11.048 -7.230 -30.685 1.00 84.19 181 VAL A O 1
ATOM 1455 N N . LYS A 1 182 ? 9.638 -8.948 -30.804 1.00 86.19 182 LYS A N 1
ATOM 1456 C CA . LYS A 1 182 ? 10.564 -9.832 -31.520 1.00 86.19 182 LYS A CA 1
ATOM 1457 C C . LYS A 1 182 ? 11.000 -9.265 -32.871 1.00 86.19 182 LYS A C 1
ATOM 1459 O O . LYS A 1 182 ? 12.115 -9.524 -33.313 1.00 86.19 182 LYS A O 1
ATOM 1464 N N . LYS A 1 183 ? 10.131 -8.494 -33.534 1.00 88.75 183 LYS A N 1
ATOM 1465 C CA . LYS A 1 183 ? 10.430 -7.867 -34.832 1.00 88.75 183 LYS A CA 1
ATOM 1466 C C . LYS A 1 183 ? 11.514 -6.797 -34.713 1.00 88.75 183 LYS A C 1
ATOM 1468 O O . LYS A 1 183 ? 12.276 -6.592 -35.651 1.00 88.75 183 LYS A O 1
ATOM 1473 N N . GLU A 1 184 ? 11.601 -6.141 -33.563 1.00 87.88 184 GLU A N 1
ATOM 1474 C CA . GLU A 1 184 ? 12.549 -5.072 -33.270 1.00 87.88 184 GLU A CA 1
ATOM 1475 C C . GLU A 1 184 ? 13.739 -5.555 -32.422 1.00 87.88 184 GLU A C 1
ATOM 1477 O O . GLU A 1 184 ? 14.539 -4.734 -31.966 1.00 87.88 184 GLU A O 1
ATOM 1482 N N . ASP A 1 185 ? 13.893 -6.867 -32.211 1.00 84.50 185 ASP A N 1
ATOM 1483 C CA . ASP A 1 185 ? 14.906 -7.432 -31.309 1.00 84.50 185 ASP A CA 1
ATOM 1484 C C . ASP A 1 185 ? 16.340 -7.061 -31.722 1.00 84.50 185 ASP A C 1
ATOM 1486 O O . ASP A 1 185 ? 17.175 -6.757 -30.869 1.00 84.50 185 ASP A O 1
ATOM 1490 N N . GLU A 1 186 ? 16.619 -6.959 -33.025 1.00 87.81 186 GLU A N 1
ATOM 1491 C CA . GLU A 1 186 ? 17.913 -6.479 -33.526 1.00 87.81 186 GLU A CA 1
ATOM 1492 C C . GLU A 1 186 ? 18.201 -5.032 -33.095 1.00 87.81 186 GLU A C 1
ATOM 1494 O O . GLU A 1 186 ? 19.306 -4.710 -32.646 1.00 87.81 186 GLU A O 1
ATOM 1499 N N . LEU A 1 187 ? 17.202 -4.148 -33.190 1.00 86.31 187 LEU A N 1
ATOM 1500 C CA . LEU A 1 187 ? 17.321 -2.748 -32.776 1.00 86.31 187 LEU A CA 1
ATOM 1501 C C . LEU A 1 187 ? 17.452 -2.634 -31.256 1.00 86.31 187 LEU A C 1
ATOM 1503 O O . LEU A 1 187 ? 18.261 -1.853 -30.753 1.00 86.31 187 LEU A O 1
ATOM 1507 N N . ILE A 1 188 ? 16.705 -3.439 -30.509 1.00 87.19 188 ILE A N 1
ATOM 1508 C CA . ILE A 1 188 ? 16.786 -3.474 -29.047 1.00 87.19 188 ILE A CA 1
ATOM 1509 C C . ILE A 1 188 ? 18.138 -3.998 -28.590 1.00 87.19 188 ILE A C 1
ATOM 1511 O O . ILE A 1 188 ? 18.724 -3.447 -27.659 1.00 87.19 188 ILE A O 1
ATOM 1515 N N . THR A 1 189 ? 18.671 -5.006 -29.271 1.00 86.81 189 THR A N 1
ATOM 1516 C CA . THR A 1 189 ? 20.008 -5.544 -29.028 1.00 86.81 189 THR A CA 1
ATOM 1517 C C . THR A 1 189 ? 21.071 -4.479 -29.288 1.00 86.81 189 THR A C 1
ATOM 1519 O O . THR A 1 189 ? 21.953 -4.263 -28.455 1.00 86.81 189 THR A O 1
ATOM 1522 N N . LYS A 1 190 ? 20.941 -3.719 -30.381 1.00 86.50 190 LYS A N 1
ATOM 1523 C CA . LYS A 1 190 ? 21.766 -2.534 -30.656 1.00 86.50 190 LYS A CA 1
ATOM 1524 C C . LYS A 1 190 ? 21.709 -1.525 -29.493 1.00 86.50 190 LYS A C 1
ATOM 1526 O O . LYS A 1 190 ? 22.750 -1.138 -28.956 1.00 86.50 190 LYS A O 1
ATOM 1531 N N . VAL A 1 191 ? 20.519 -1.155 -29.017 1.00 87.81 191 VAL A N 1
ATOM 1532 C CA . VAL A 1 191 ? 20.369 -0.256 -27.854 1.00 87.81 191 VAL A CA 1
ATOM 1533 C C . VAL A 1 191 ? 21.026 -0.841 -26.597 1.00 87.81 191 VAL A C 1
ATOM 1535 O O . VAL A 1 191 ? 21.784 -0.144 -25.917 1.00 87.81 191 VAL A O 1
ATOM 1538 N N . GLN A 1 192 ? 20.814 -2.128 -26.319 1.00 86.88 192 GLN A N 1
ATOM 1539 C CA . GLN A 1 192 ? 21.409 -2.842 -25.188 1.00 86.88 192 GLN A CA 1
ATOM 1540 C C . GLN A 1 192 ? 22.944 -2.869 -25.257 1.00 86.88 192 GLN A C 1
ATOM 1542 O O . GLN A 1 192 ? 23.587 -2.818 -24.213 1.00 86.88 192 GLN A O 1
ATOM 1547 N N . PHE A 1 193 ? 23.560 -2.891 -26.443 1.00 86.88 193 PHE A N 1
ATOM 1548 C CA . PHE A 1 193 ? 25.018 -2.774 -26.592 1.00 86.88 193 PHE A CA 1
ATOM 1549 C C . PHE A 1 193 ? 25.547 -1.352 -26.367 1.00 86.88 193 PHE A C 1
ATOM 1551 O O . PHE A 1 193 ? 26.684 -1.169 -25.919 1.00 86.88 193 PHE A O 1
ATOM 1558 N N . LEU A 1 194 ? 24.745 -0.331 -26.667 1.00 84.75 194 LEU A N 1
ATOM 1559 C CA . LEU A 1 194 ? 25.133 1.070 -26.517 1.00 84.75 194 LEU A CA 1
ATOM 1560 C C . LEU A 1 194 ? 24.986 1.572 -25.072 1.00 84.75 194 LEU A C 1
ATOM 1562 O O . LEU A 1 194 ? 25.858 2.286 -24.569 1.00 84.75 194 LEU A O 1
ATOM 1566 N N . MET A 1 195 ? 23.914 1.181 -24.380 1.00 87.19 195 MET A N 1
ATOM 1567 C CA . MET A 1 195 ? 23.607 1.635 -23.017 1.00 87.19 195 MET A CA 1
ATOM 1568 C C . MET A 1 195 ? 24.739 1.405 -21.991 1.00 87.19 195 MET A C 1
ATOM 1570 O O . MET A 1 195 ? 25.016 2.325 -21.214 1.00 87.19 195 MET A O 1
ATOM 1574 N N . PRO A 1 196 ? 25.469 0.269 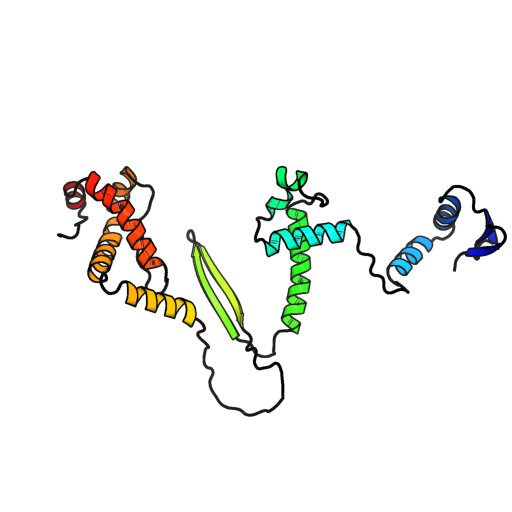-21.983 1.00 85.25 196 PRO A N 1
ATOM 1575 C CA . PRO A 1 196 ? 26.638 0.066 -21.126 1.00 85.25 196 PRO A CA 1
ATOM 1576 C C . PRO A 1 196 ? 27.756 1.083 -21.373 1.00 85.25 196 PRO A C 1
ATOM 1578 O O . PRO A 1 196 ? 28.376 1.555 -20.420 1.00 85.25 196 PRO A O 1
ATOM 1581 N N . LYS A 1 197 ? 27.989 1.468 -22.635 1.00 83.31 197 LYS A N 1
ATOM 1582 C CA . LYS A 1 197 ? 29.023 2.450 -23.001 1.00 83.31 197 LYS A CA 1
ATOM 1583 C C . LYS A 1 197 ? 28.655 3.843 -22.501 1.00 83.31 197 LYS A C 1
ATOM 1585 O O . LYS A 1 197 ? 29.488 4.537 -21.916 1.00 83.31 197 LYS A O 1
ATOM 1590 N N . LEU A 1 198 ? 27.381 4.214 -22.630 1.00 82.50 198 LEU A N 1
ATOM 1591 C CA . LEU A 1 198 ? 26.837 5.454 -22.069 1.00 82.50 198 LEU A CA 1
ATOM 1592 C C . LEU A 1 198 ? 26.860 5.454 -20.534 1.00 82.50 198 LEU A C 1
ATOM 1594 O O . LEU A 1 198 ? 27.010 6.505 -19.912 1.00 82.50 198 LEU A O 1
ATOM 1598 N N . ARG A 1 199 ? 26.762 4.277 -19.906 1.00 85.44 199 ARG A N 1
ATOM 1599 C CA . ARG A 1 199 ? 26.851 4.098 -18.451 1.00 85.44 199 ARG A CA 1
ATOM 1600 C C . ARG A 1 199 ? 28.281 4.238 -17.915 1.00 85.44 199 ARG A C 1
ATOM 1602 O O . ARG A 1 199 ? 28.464 4.241 -16.703 1.00 85.44 199 ARG A O 1
ATOM 1609 N N . THR A 1 200 ? 29.312 4.386 -18.740 1.00 85.94 200 THR A N 1
ATOM 1610 C CA . THR A 1 200 ? 30.673 4.661 -18.240 1.00 85.94 200 THR A CA 1
ATOM 1611 C C . THR A 1 200 ? 30.756 6.028 -17.545 1.00 85.94 200 THR A C 1
ATOM 1613 O O . THR A 1 200 ? 29.841 6.850 -17.622 1.00 85.94 200 THR A O 1
ATOM 1616 N N . ILE A 1 201 ? 31.844 6.295 -16.814 1.00 82.12 201 ILE A N 1
ATOM 1617 C CA . ILE A 1 201 ? 32.055 7.605 -16.168 1.00 82.12 201 ILE A CA 1
ATOM 1618 C C . ILE A 1 201 ? 32.093 8.721 -17.224 1.00 82.12 201 ILE A C 1
ATOM 1620 O O . ILE A 1 201 ? 31.432 9.744 -17.044 1.00 82.12 201 ILE A O 1
ATOM 1624 N N . LYS A 1 202 ? 32.802 8.489 -18.339 1.00 81.44 202 LYS A N 1
ATOM 1625 C CA . LYS A 1 202 ? 32.901 9.419 -19.473 1.00 81.44 202 LYS A CA 1
ATOM 1626 C C . LYS A 1 202 ? 31.547 9.611 -20.160 1.00 81.44 202 LYS A C 1
ATOM 1628 O O . LYS A 1 202 ? 31.091 10.743 -20.279 1.00 81.44 202 LYS A O 1
ATOM 1633 N N . GLY A 1 203 ? 30.852 8.519 -20.494 1.00 79.94 203 GLY A N 1
ATOM 1634 C CA . GLY A 1 203 ? 29.516 8.573 -21.098 1.00 79.94 203 GLY A CA 1
ATOM 1635 C C . GLY A 1 203 ? 28.510 9.345 -20.239 1.00 79.94 203 GLY A C 1
ATOM 1636 O O . GLY A 1 203 ? 27.835 10.251 -20.723 1.00 79.94 203 GLY A O 1
ATOM 1637 N N . ARG A 1 204 ? 28.485 9.092 -18.925 1.00 84.44 204 ARG A N 1
ATOM 1638 C CA . ARG A 1 204 ? 27.632 9.843 -17.992 1.00 84.44 204 ARG A CA 1
ATOM 1639 C C . ARG A 1 204 ? 28.036 11.307 -17.860 1.00 84.44 204 ARG A C 1
ATOM 1641 O O . ARG A 1 204 ? 27.165 12.147 -17.671 1.00 84.44 204 ARG A O 1
ATOM 1648 N N . ALA A 1 205 ? 29.325 11.633 -17.939 1.00 83.19 205 ALA A N 1
ATOM 1649 C CA . ALA A 1 205 ? 29.779 13.023 -17.918 1.00 83.19 205 ALA A CA 1
ATOM 1650 C C . ALA A 1 205 ? 29.277 13.807 -19.140 1.00 83.19 205 ALA A C 1
ATOM 1652 O O . ALA A 1 205 ? 28.859 14.951 -18.983 1.00 83.19 205 ALA A O 1
ATOM 1653 N N . ILE A 1 206 ? 29.249 13.175 -20.314 1.00 80.19 206 ILE A N 1
ATOM 1654 C CA . ILE A 1 206 ? 28.706 13.765 -21.544 1.00 80.19 206 ILE A CA 1
ATOM 1655 C C . ILE A 1 206 ? 27.191 13.949 -21.420 1.00 80.19 206 ILE A C 1
ATOM 1657 O O . ILE A 1 206 ? 26.689 15.052 -21.616 1.00 80.19 206 ILE A O 1
ATOM 1661 N N . LEU A 1 207 ? 26.464 12.903 -21.008 1.00 82.62 207 LEU A N 1
ATOM 1662 C CA . LEU A 1 207 ? 25.006 12.964 -20.859 1.00 82.62 207 LEU A CA 1
ATOM 1663 C C . LEU A 1 207 ? 24.559 14.024 -19.844 1.00 82.62 207 LEU A C 1
ATOM 1665 O O . LEU A 1 207 ? 23.562 14.702 -20.081 1.00 82.62 207 LEU A O 1
ATOM 1669 N N . ARG A 1 208 ? 25.330 14.239 -18.769 1.00 85.88 208 ARG A N 1
ATOM 1670 C CA . ARG A 1 208 ? 25.059 15.274 -17.756 1.00 85.88 208 ARG A CA 1
ATOM 1671 C C . ARG A 1 208 ? 25.059 16.706 -18.285 1.00 85.88 208 ARG A C 1
ATOM 1673 O O . ARG A 1 208 ? 24.510 17.573 -17.615 1.00 85.88 208 ARG A O 1
ATOM 1680 N N . ARG A 1 209 ? 25.619 16.959 -19.472 1.00 79.81 209 ARG A N 1
ATOM 1681 C CA . ARG A 1 209 ? 25.563 18.280 -20.119 1.00 79.81 209 ARG A CA 1
ATOM 1682 C C . ARG A 1 209 ? 24.160 18.631 -20.623 1.00 79.81 209 ARG A C 1
ATOM 1684 O O . ARG A 1 209 ? 23.862 19.809 -20.759 1.00 79.81 209 ARG A O 1
ATOM 1691 N N . GLY A 1 210 ? 23.311 17.629 -20.874 1.00 75.38 210 GLY A N 1
ATOM 1692 C CA . GLY A 1 210 ? 21.951 17.820 -21.395 1.00 75.38 210 GLY A CA 1
ATOM 1693 C C . GLY A 1 210 ? 20.850 17.037 -20.668 1.00 75.38 210 GLY A C 1
ATOM 1694 O O . GLY A 1 210 ? 19.675 17.229 -20.961 1.00 75.38 210 GLY A O 1
ATOM 1695 N N . SER A 1 211 ? 21.186 16.148 -19.724 1.00 80.12 211 SER A N 1
ATOM 1696 C CA . SER A 1 211 ? 20.212 15.360 -18.960 1.00 80.12 211 SER A CA 1
ATOM 1697 C C . SER A 1 211 ? 20.745 14.878 -17.614 1.00 80.12 211 SER A C 1
ATOM 1699 O O . SER A 1 211 ? 21.874 14.415 -17.492 1.00 80.12 211 SER A O 1
ATOM 1701 N N . HIS A 1 212 ? 19.883 14.895 -16.599 1.00 81.25 212 HIS A N 1
ATOM 1702 C CA . HIS A 1 212 ? 20.144 14.285 -15.293 1.00 81.25 212 HIS A CA 1
ATOM 1703 C C . HIS A 1 212 ? 19.832 12.775 -15.266 1.00 81.25 212 HIS A C 1
ATOM 1705 O O . HIS A 1 212 ? 20.011 12.115 -14.241 1.00 81.25 212 HIS A O 1
ATOM 1711 N N . LEU A 1 213 ? 19.332 12.213 -16.370 1.00 84.06 213 LEU A N 1
ATOM 1712 C CA . LEU A 1 213 ? 18.928 10.815 -16.447 1.00 84.06 213 LEU A CA 1
ATOM 1713 C C . LEU A 1 213 ? 20.154 9.912 -16.628 1.00 84.06 213 LEU A C 1
ATOM 1715 O O . LEU A 1 213 ? 21.064 10.208 -17.398 1.00 84.06 213 LEU A O 1
ATOM 1719 N N . SER A 1 214 ? 20.167 8.787 -15.914 1.00 83.81 214 SER A N 1
ATOM 1720 C CA . SER A 1 214 ? 21.194 7.759 -16.083 1.00 83.81 214 SER A CA 1
ATOM 1721 C C . SER A 1 214 ? 20.739 6.691 -17.083 1.00 83.81 214 SER A C 1
ATOM 1723 O O . SER A 1 214 ? 19.566 6.305 -17.046 1.00 83.81 214 SER A O 1
ATOM 1725 N N . PRO A 1 215 ? 21.654 6.155 -17.910 1.00 85.44 215 PRO A N 1
ATOM 1726 C CA . PRO A 1 215 ? 21.370 5.005 -18.760 1.00 85.44 215 PRO A CA 1
ATOM 1727 C C . PRO A 1 215 ? 20.920 3.790 -17.945 1.00 85.44 215 PRO A C 1
ATOM 1729 O O . PRO A 1 215 ? 21.487 3.499 -16.884 1.00 85.44 215 PRO A O 1
ATOM 1732 N N . LEU A 1 216 ? 19.921 3.080 -18.467 1.00 87.94 216 LEU A N 1
ATOM 1733 C CA . LEU A 1 216 ? 19.382 1.842 -17.905 1.00 87.94 216 LEU A CA 1
ATOM 1734 C C . LEU A 1 216 ? 19.747 0.653 -18.794 1.00 87.94 216 LEU A C 1
ATOM 1736 O O . LEU A 1 216 ? 19.978 0.817 -19.988 1.00 87.94 216 LEU A O 1
ATOM 1740 N N . LEU A 1 217 ? 19.806 -0.533 -18.192 1.0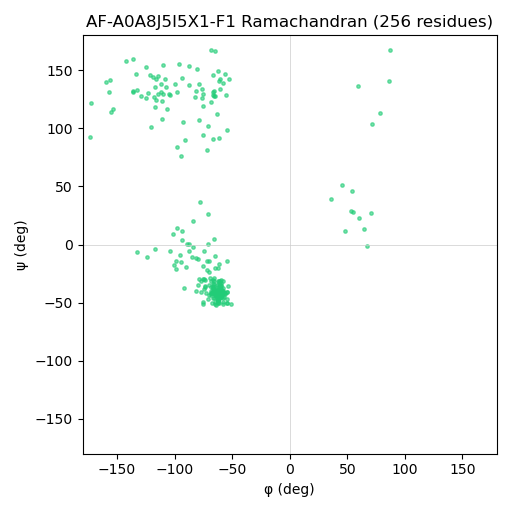0 83.62 217 LEU A N 1
ATOM 1741 C CA . LEU A 1 217 ? 20.036 -1.800 -18.883 1.00 83.62 217 LEU A CA 1
ATOM 1742 C C . LEU A 1 217 ? 18.787 -2.663 -18.747 1.00 83.62 217 LEU A C 1
ATOM 1744 O O . LEU A 1 217 ? 18.151 -2.649 -17.688 1.00 83.62 217 LEU A O 1
ATOM 1748 N N . ARG A 1 218 ? 18.472 -3.435 -19.789 1.00 81.50 218 ARG A N 1
ATOM 1749 C CA . ARG A 1 218 ? 17.431 -4.461 -19.716 1.00 81.50 218 ARG A CA 1
ATOM 1750 C C . ARG A 1 218 ? 17.803 -5.507 -18.659 1.00 81.50 218 ARG A C 1
ATOM 1752 O O . ARG A 1 218 ? 18.967 -5.890 -18.548 1.00 81.50 218 ARG A O 1
ATOM 1759 N N . ASN A 1 219 ? 16.809 -5.971 -17.906 1.00 77.38 219 ASN A N 1
ATOM 1760 C CA . ASN A 1 219 ? 16.900 -7.125 -17.018 1.00 77.38 219 ASN A CA 1
ATOM 1761 C C . ASN A 1 219 ? 15.922 -8.195 -17.516 1.00 77.38 219 ASN A C 1
ATOM 1763 O O . ASN A 1 219 ? 14.712 -7.979 -17.512 1.00 77.38 219 ASN A O 1
ATOM 1767 N N . ASP A 1 220 ? 16.440 -9.359 -17.899 1.00 68.94 220 ASP A N 1
ATOM 1768 C CA . ASP A 1 220 ? 15.646 -10.412 -18.533 1.00 68.94 220 ASP A CA 1
ATOM 1769 C C . ASP A 1 220 ? 14.522 -10.971 -17.647 1.00 68.94 220 ASP A C 1
ATOM 1771 O O . ASP A 1 220 ? 13.564 -11.521 -18.194 1.00 68.94 220 ASP A O 1
ATOM 1775 N N . THR A 1 221 ? 14.596 -10.798 -16.321 1.00 63.03 221 THR A N 1
ATOM 1776 C CA . THR A 1 221 ? 13.567 -11.239 -15.361 1.00 63.03 221 THR A CA 1
ATOM 1777 C C . THR A 1 221 ? 12.559 -10.149 -14.990 1.00 63.03 221 THR A C 1
ATOM 1779 O O . THR A 1 221 ? 11.549 -10.441 -14.355 1.00 63.03 221 THR A O 1
ATOM 1782 N N . ARG A 1 222 ? 12.779 -8.889 -15.395 1.00 70.19 222 ARG A N 1
ATOM 1783 C CA . ARG A 1 222 ? 11.921 -7.752 -15.024 1.00 70.19 222 ARG A CA 1
ATOM 1784 C C . ARG A 1 222 ? 11.157 -7.247 -16.246 1.00 70.19 222 ARG A C 1
ATOM 1786 O O . ARG A 1 222 ? 11.736 -6.588 -17.111 1.00 70.19 222 ARG A O 1
ATOM 1793 N N . TRP A 1 223 ? 9.850 -7.504 -16.277 1.00 70.75 223 TRP A N 1
ATOM 1794 C CA . TRP A 1 223 ? 8.988 -7.272 -17.443 1.00 70.75 223 TRP A CA 1
ATOM 1795 C C . TRP A 1 223 ? 9.014 -5.850 -18.053 1.00 70.75 223 TRP A C 1
ATOM 1797 O O . TRP A 1 223 ? 8.967 -5.766 -19.280 1.00 70.75 223 TRP A O 1
ATOM 1807 N N . PRO A 1 224 ? 9.148 -4.726 -17.304 1.00 80.50 224 PRO A N 1
ATOM 1808 C CA . PRO A 1 224 ? 9.152 -3.403 -17.924 1.00 80.50 224 PRO A CA 1
ATOM 1809 C C . PRO A 1 224 ? 10.554 -2.976 -18.378 1.00 80.50 224 PRO A C 1
ATOM 1811 O O . PRO A 1 224 ? 10.707 -1.924 -18.989 1.00 80.50 224 PRO A O 1
ATOM 1814 N N . SER A 1 225 ? 11.602 -3.752 -18.084 1.00 84.00 225 SER A N 1
ATOM 1815 C CA . SER A 1 225 ? 12.985 -3.282 -18.227 1.00 84.00 225 SER A CA 1
ATOM 1816 C C . SER A 1 225 ? 13.398 -3.008 -19.674 1.00 84.00 225 SER A C 1
ATOM 1818 O O . SER A 1 225 ? 14.157 -2.072 -19.923 1.00 84.00 225 SER A O 1
ATOM 1820 N N . THR A 1 226 ? 12.882 -3.783 -20.634 1.00 85.19 226 THR A N 1
ATOM 1821 C CA . THR A 1 226 ? 13.099 -3.547 -22.068 1.00 85.19 226 THR A CA 1
ATOM 1822 C C . THR A 1 226 ? 12.515 -2.201 -22.475 1.00 85.19 226 THR A C 1
ATOM 1824 O O . THR A 1 226 ? 13.199 -1.396 -23.103 1.00 85.19 226 THR A O 1
ATOM 1827 N N . TYR A 1 227 ? 11.276 -1.934 -22.055 1.00 85.69 227 TYR A N 1
ATOM 1828 C CA . TYR A 1 227 ? 10.593 -0.672 -22.312 1.00 85.69 227 TYR A CA 1
ATOM 1829 C C . TYR A 1 227 ? 11.331 0.498 -21.652 1.00 85.69 227 TYR A C 1
ATOM 1831 O O . TYR A 1 227 ? 11.680 1.457 -22.333 1.00 85.69 227 TYR A O 1
ATOM 1839 N N . GLU A 1 228 ? 11.654 0.397 -20.359 1.00 88.44 228 GLU A N 1
ATOM 1840 C CA . GLU A 1 228 ? 12.357 1.450 -19.618 1.00 88.44 228 GLU A CA 1
ATOM 1841 C C . GLU A 1 228 ? 13.725 1.771 -20.232 1.00 88.44 228 GLU A C 1
ATOM 1843 O O . GLU A 1 228 ? 14.121 2.936 -20.282 1.00 88.44 228 GLU A O 1
ATOM 1848 N N . MET A 1 229 ? 14.457 0.758 -20.711 1.00 91.69 229 MET A N 1
ATOM 1849 C CA . MET A 1 229 ? 15.714 0.954 -21.428 1.00 91.69 229 MET A CA 1
ATOM 1850 C C . MET A 1 229 ? 15.486 1.713 -22.736 1.00 91.69 229 MET A C 1
ATOM 1852 O O . MET A 1 229 ? 16.159 2.713 -22.974 1.00 91.69 229 MET A O 1
ATOM 1856 N N . VAL A 1 230 ? 14.557 1.263 -23.581 1.00 88.56 230 VAL A N 1
ATOM 1857 C CA . VAL A 1 230 ? 14.299 1.893 -24.884 1.00 88.56 230 VAL A CA 1
ATOM 1858 C C . VAL A 1 230 ? 13.785 3.323 -24.705 1.00 88.56 230 VAL A C 1
ATOM 1860 O O . VAL A 1 230 ? 14.303 4.241 -25.335 1.00 88.56 230 VAL A O 1
ATOM 1863 N N . GLU A 1 231 ? 12.859 3.555 -23.778 1.00 88.69 231 GLU A N 1
ATOM 1864 C CA . GLU A 1 231 ? 12.361 4.892 -23.442 1.00 88.69 231 GLU A CA 1
ATOM 1865 C C . GLU A 1 231 ? 13.503 5.812 -22.974 1.00 88.69 231 GLU A C 1
ATOM 1867 O O . GLU A 1 231 ? 13.610 6.973 -23.383 1.00 88.69 231 GLU A O 1
ATOM 1872 N N . ARG A 1 232 ? 14.404 5.285 -22.133 1.00 89.62 232 ARG A N 1
ATOM 1873 C CA . ARG A 1 232 ? 15.593 6.015 -21.677 1.00 89.62 232 ARG A CA 1
ATOM 1874 C C . ARG A 1 232 ? 16.534 6.321 -22.839 1.00 89.62 232 ARG A C 1
ATOM 1876 O O . ARG A 1 232 ? 17.078 7.422 -22.892 1.00 89.62 232 ARG A O 1
ATOM 1883 N N . TYR A 1 233 ? 16.715 5.374 -23.757 1.00 88.44 233 TYR A N 1
ATOM 1884 C CA . TYR A 1 233 ? 17.540 5.560 -24.944 1.00 88.44 233 TYR A CA 1
ATOM 1885 C C . TYR A 1 233 ? 16.982 6.668 -25.827 1.00 88.44 233 TYR A C 1
ATOM 1887 O O . TYR A 1 233 ? 17.740 7.564 -26.160 1.00 88.44 233 TYR A O 1
ATOM 1895 N N . VAL A 1 234 ? 15.680 6.689 -26.122 1.00 88.25 234 VAL A N 1
ATOM 1896 C CA . VAL A 1 234 ? 15.054 7.733 -26.955 1.00 88.25 234 VAL A CA 1
ATOM 1897 C C . VAL A 1 234 ? 15.290 9.133 -26.372 1.00 88.25 234 VAL A C 1
ATOM 1899 O O . VAL A 1 234 ? 15.671 10.056 -27.093 1.00 88.25 234 VAL A O 1
ATOM 1902 N N . LYS A 1 235 ? 15.172 9.291 -25.045 1.00 86.69 235 LYS A N 1
ATOM 1903 C CA . LYS A 1 235 ? 15.484 10.562 -24.357 1.00 86.69 235 LYS A CA 1
ATOM 1904 C C . LYS A 1 235 ? 16.958 10.956 -24.493 1.00 86.69 235 LYS A C 1
ATOM 1906 O O . LYS A 1 235 ? 17.270 12.138 -24.616 1.00 86.69 235 LYS A O 1
ATOM 1911 N N . HIS A 1 236 ? 17.870 9.985 -24.476 1.00 84.75 236 HIS A N 1
ATOM 1912 C CA . HIS A 1 236 ? 19.295 10.228 -24.699 1.00 84.75 236 HIS A CA 1
ATOM 1913 C C . HIS A 1 236 ? 19.657 10.400 -26.177 1.00 84.75 236 HIS A C 1
ATOM 1915 O O . HIS A 1 236 ? 20.591 11.134 -26.466 1.00 84.75 236 HIS A O 1
ATOM 1921 N N . GLN A 1 237 ? 18.931 9.781 -27.107 1.00 81.62 237 GLN A N 1
ATOM 1922 C CA . GLN A 1 237 ? 19.195 9.825 -28.543 1.00 81.62 237 GLN A CA 1
ATOM 1923 C C . GLN A 1 237 ? 19.090 11.254 -29.072 1.00 81.62 237 GLN A C 1
ATOM 1925 O O . GLN A 1 237 ? 19.971 11.693 -29.804 1.00 81.62 237 GLN A O 1
ATOM 1930 N N . LEU A 1 238 ? 18.078 12.007 -28.633 1.00 77.00 238 LEU A N 1
ATOM 1931 C CA . LEU A 1 238 ? 17.944 13.429 -28.968 1.00 77.00 238 LEU A CA 1
ATOM 1932 C C . LEU A 1 238 ? 19.187 14.232 -28.553 1.00 77.00 238 LEU A C 1
ATOM 1934 O O . LEU A 1 238 ? 19.686 15.049 -29.321 1.00 77.00 238 LEU A O 1
ATOM 1938 N N . LEU A 1 239 ? 19.732 13.946 -27.369 1.00 75.44 239 LEU A N 1
ATOM 1939 C CA . LEU A 1 239 ? 20.923 14.617 -26.841 1.00 75.44 239 LEU A CA 1
ATOM 1940 C C . LEU A 1 239 ? 22.205 14.161 -27.536 1.00 75.44 239 LEU A C 1
ATOM 1942 O O . LEU A 1 239 ? 23.093 14.966 -27.782 1.00 75.44 239 LEU A O 1
ATOM 1946 N N . ILE A 1 240 ? 22.298 12.872 -27.859 1.00 76.00 240 ILE A N 1
ATOM 1947 C CA . ILE A 1 240 ? 23.418 12.282 -28.595 1.00 76.00 240 ILE A CA 1
ATOM 1948 C C . ILE A 1 240 ? 23.531 12.918 -29.983 1.00 76.00 240 ILE A C 1
ATOM 1950 O O . ILE A 1 240 ? 24.626 13.292 -30.391 1.00 76.00 240 ILE A O 1
ATOM 1954 N N . VAL A 1 241 ? 22.406 13.100 -30.678 1.00 77.06 241 VAL A N 1
ATOM 1955 C CA . VAL A 1 241 ? 22.374 13.760 -31.990 1.00 77.06 241 VAL A CA 1
ATOM 1956 C C . VAL A 1 241 ? 22.754 15.241 -31.874 1.00 77.06 241 VAL A C 1
ATOM 1958 O O . VAL A 1 241 ? 23.515 15.733 -32.700 1.00 77.06 241 VAL A O 1
ATOM 1961 N N . GLN A 1 242 ? 22.291 15.941 -30.833 1.00 69.75 242 GLN A N 1
ATOM 1962 C CA . GLN A 1 242 ? 22.618 17.357 -30.596 1.00 69.75 242 GLN A CA 1
ATOM 1963 C C . GLN A 1 242 ? 24.086 17.605 -30.214 1.00 69.75 242 GLN A C 1
ATOM 1965 O O . GLN A 1 242 ? 24.649 18.623 -30.604 1.00 69.75 242 GLN A O 1
ATOM 1970 N N . LEU A 1 243 ? 24.702 16.704 -29.444 1.00 69.12 243 LEU A N 1
ATOM 1971 C CA . LEU A 1 243 ? 26.099 16.820 -29.001 1.00 69.12 243 LEU A CA 1
ATOM 1972 C C . LEU A 1 243 ? 27.115 16.402 -30.080 1.00 69.12 243 LEU A C 1
ATOM 1974 O O . LEU A 1 243 ? 28.300 16.689 -29.926 1.00 69.12 243 LEU A O 1
ATOM 1978 N N . GLY A 1 244 ? 26.652 15.766 -31.161 1.00 66.31 244 GLY A N 1
ATOM 1979 C CA . GLY A 1 244 ? 27.465 15.350 -32.301 1.00 66.31 244 GLY A CA 1
ATOM 1980 C C . GLY A 1 244 ? 28.127 13.980 -32.119 1.00 66.31 244 GLY A C 1
ATOM 1981 O O . GLY A 1 244 ? 28.615 13.629 -31.043 1.00 66.31 244 GLY A O 1
ATOM 1982 N N . TYR A 1 245 ? 28.164 13.199 -33.204 1.00 63.50 245 TYR A N 1
ATOM 1983 C CA . TYR A 1 245 ? 28.804 11.877 -33.238 1.00 63.50 245 TYR A CA 1
ATOM 1984 C C . TYR A 1 245 ? 30.315 11.948 -32.957 1.00 63.50 245 TYR A C 1
ATOM 1986 O O . TYR A 1 245 ? 30.857 11.040 -32.327 1.00 63.50 245 TYR A O 1
ATOM 1994 N N . ASP A 1 246 ? 30.975 13.042 -33.339 1.00 60.81 246 ASP A N 1
ATOM 1995 C CA . ASP A 1 246 ? 32.421 13.233 -33.173 1.00 60.81 246 ASP A CA 1
ATOM 1996 C C . ASP A 1 246 ? 32.841 13.250 -31.694 1.00 60.81 246 ASP A C 1
ATOM 1998 O O . ASP A 1 246 ? 33.807 12.590 -31.309 1.00 60.81 246 ASP A O 1
ATOM 2002 N N . LEU A 1 247 ? 32.039 13.883 -30.826 1.00 62.62 247 LEU A N 1
ATOM 2003 C CA . LEU A 1 247 ? 32.283 13.937 -29.379 1.00 62.62 247 LEU A CA 1
ATOM 2004 C C . LEU A 1 247 ? 32.177 12.551 -28.719 1.00 62.62 247 LEU A C 1
ATOM 2006 O O . LEU A 1 247 ? 32.843 12.256 -27.724 1.00 62.62 247 LEU A O 1
ATOM 2010 N N . LEU A 1 248 ? 31.328 11.676 -29.259 1.00 63.59 248 LEU A N 1
ATOM 2011 C CA . LEU A 1 248 ? 31.209 10.302 -28.781 1.00 63.59 248 LEU A CA 1
ATOM 2012 C C . LEU A 1 248 ? 32.413 9.452 -29.202 1.00 63.59 248 LEU A C 1
ATOM 2014 O O . LEU A 1 248 ? 32.878 8.635 -28.407 1.00 63.59 248 LEU A O 1
ATOM 2018 N N . VAL A 1 249 ? 32.952 9.674 -30.403 1.00 63.34 249 VAL A N 1
ATOM 2019 C CA . VAL A 1 249 ? 34.152 8.985 -30.903 1.00 63.34 249 VAL A CA 1
ATOM 2020 C C . VAL A 1 249 ? 35.401 9.399 -30.118 1.00 63.34 249 VAL A C 1
ATOM 2022 O O . VAL A 1 249 ? 36.153 8.523 -29.694 1.00 63.34 249 VAL A O 1
ATOM 2025 N N . GLU A 1 250 ? 35.581 10.691 -29.822 1.00 60.06 250 GLU A N 1
ATOM 2026 C CA . GLU A 1 250 ? 36.687 11.202 -28.986 1.00 60.06 250 GLU A CA 1
ATOM 2027 C C . GLU A 1 250 ? 36.720 10.586 -27.579 1.00 60.06 250 GLU A C 1
ATOM 2029 O O . GLU A 1 250 ? 37.777 10.410 -26.967 1.00 60.06 250 GLU A O 1
ATOM 2034 N N . HIS A 1 251 ? 35.549 10.235 -27.050 1.00 61.81 251 HIS A N 1
ATOM 2035 C CA . HIS A 1 251 ? 35.402 9.624 -25.733 1.00 61.81 251 HIS A CA 1
ATOM 2036 C C . HIS A 1 251 ? 35.258 8.096 -25.769 1.00 61.81 251 HIS A C 1
ATOM 2038 O O . HIS A 1 251 ? 34.913 7.496 -24.746 1.00 61.81 251 HIS A O 1
ATOM 2044 N N . ASP A 1 252 ? 35.577 7.478 -26.911 1.00 62.75 252 ASP A N 1
ATOM 2045 C CA . ASP A 1 252 ? 35.568 6.030 -27.161 1.00 62.75 252 ASP A CA 1
ATOM 2046 C C . ASP A 1 252 ? 34.178 5.377 -26.979 1.00 62.75 252 ASP A C 1
ATOM 2048 O O . ASP A 1 252 ? 34.013 4.175 -26.752 1.00 62.75 252 ASP A O 1
ATOM 2052 N N . VAL A 1 253 ? 33.123 6.188 -27.095 1.00 62.22 253 VAL A N 1
ATOM 2053 C CA . VAL A 1 253 ? 31.720 5.771 -27.077 1.00 62.22 253 VAL A CA 1
ATOM 2054 C C . VAL A 1 253 ? 31.271 5.572 -28.524 1.00 62.22 253 VAL A C 1
ATOM 2056 O O . VAL A 1 253 ? 30.573 6.394 -29.102 1.00 62.22 253 VAL A O 1
ATOM 2059 N N . ARG A 1 254 ? 31.671 4.466 -29.158 1.00 57.12 254 ARG A N 1
ATOM 2060 C CA . ARG A 1 254 ? 31.230 4.181 -30.538 1.00 57.12 254 ARG A CA 1
ATOM 2061 C C . ARG A 1 254 ? 29.710 3.993 -30.600 1.00 57.12 254 ARG A C 1
ATOM 2063 O O . ARG A 1 254 ? 29.201 2.996 -30.069 1.00 57.12 254 ARG A O 1
ATOM 2070 N N . ALA A 1 255 ? 29.020 4.924 -31.260 1.00 52.81 255 ALA A N 1
ATOM 2071 C CA . ALA A 1 255 ? 27.644 4.755 -31.705 1.00 52.81 255 ALA A CA 1
ATOM 2072 C C . ALA A 1 255 ? 27.588 3.669 -32.790 1.00 52.81 255 ALA A C 1
ATOM 2074 O O . ALA A 1 255 ? 28.541 3.481 -33.547 1.00 52.81 255 ALA A O 1
ATOM 2075 N N . LEU A 1 256 ? 26.498 2.908 -32.820 1.00 48.31 256 LEU A N 1
ATOM 2076 C CA . LEU A 1 256 ? 26.319 1.851 -33.809 1.00 48.31 256 LEU A CA 1
ATOM 2077 C C . LEU A 1 256 ? 26.140 2.505 -35.177 1.00 48.31 256 LEU A C 1
ATOM 2079 O O . LEU A 1 256 ? 25.267 3.356 -35.329 1.00 48.31 256 LEU A O 1
ATOM 2083 N N . ALA A 1 257 ? 27.004 2.142 -36.127 1.00 43.75 257 ALA A N 1
ATOM 2084 C CA . ALA A 1 257 ? 26.835 2.524 -37.521 1.00 43.75 257 ALA A CA 1
ATOM 2085 C C . ALA A 1 257 ? 25.443 2.060 -37.978 1.00 43.75 257 ALA A C 1
ATOM 2087 O O . ALA A 1 257 ? 25.063 0.916 -37.696 1.00 43.75 257 ALA A O 1
ATOM 2088 N N . CYS A 1 258 ? 24.678 2.984 -38.566 1.00 38.41 258 CYS A N 1
ATOM 2089 C CA . CYS A 1 258 ? 23.371 2.701 -39.152 1.00 38.41 258 CYS A CA 1
ATOM 2090 C C . CYS A 1 258 ? 23.490 1.612 -40.218 1.00 38.41 258 CYS A C 1
ATOM 2092 O O . CYS A 1 258 ? 24.426 1.714 -41.042 1.00 38.41 258 CYS A O 1
#

Solvent-accessible surface area (backbone atoms only — not comparable to full-atom values): 15935 Å² total; per-residue (Å²): 123,68,59,42,82,74,53,97,56,26,37,26,30,68,87,76,64,52,72,46,71,76,66,102,58,91,56,65,65,61,51,48,40,70,74,74,35,91,60,44,66,58,53,51,53,49,49,68,70,55,56,92,79,74,71,84,82,76,52,69,69,58,52,37,50,49,52,50,50,51,52,35,60,77,70,67,49,62,64,63,50,60,58,34,69,70,49,54,74,70,46,99,50,77,91,55,50,43,70,57,52,51,56,52,49,54,58,49,45,59,54,49,49,57,54,49,57,76,67,54,64,100,73,64,48,77,47,80,48,76,52,74,57,96,97,40,80,46,75,47,80,43,84,43,75,75,81,74,82,80,69,81,91,75,93,78,89,79,86,74,95,67,82,80,71,80,55,52,67,61,50,51,48,32,50,50,50,52,60,70,47,49,89,49,41,70,60,50,48,51,49,59,64,43,29,62,48,40,56,34,75,66,35,42,57,59,44,55,76,79,38,95,73,76,67,51,71,64,43,97,88,44,66,62,25,59,56,55,23,52,57,51,45,57,65,44,46,61,50,48,64,72,65,36,69,65,59,31,50,79,67,72,40,73,73,80,82,130

Organism: NCBI:txid2496075

pLDDT: mean 76.84, std 15.65, range [32.44, 96.19]

Sequence (258 aa):
MLFTDAGNGIYSCTTFGKQYKKGIGYTNLPNHLRCNHEDYEEAQEAARRVDPLNIRLVSQRTRDLYRWLEWVICDRLPFAFVERRLTRLNAELSTVSEDTLLRYLILLFEVVESRVASKLPESFGLVLDGWTSSNRRYVTIVAVVDSATGNTGTAGSSAASEYYEDLEGSHRFNLAVKDYVKKEDELITKVQFLMPKLRTIKGRAILRRGSHLSPLLRNDTRWPSTYEMVERYVKHQLLIVQLGYDLLVEHDVRALAC

Mean predicted aligned error: 19.64 Å